Protein AF-A0A8K0KM66-F1 (afdb_monomer_lite)

Organism: Ladona fulva (NCBI:txid123851)

Secondary structure (DSSP, 8-state):
------------------------HHHHHHHHH-TTIIIIITTTTT-HHHHHHHHSS-HHHHHHHHHHHHHHH----BTTBSSPPPHHHHHHHHHHHH-S---HHHHTTSPPPHHHHHHHHHHHHTT--HHHHHHHHS-S--SSPPPPGGGG--HHHHHHHHHHHHHHH-S-SSHHHHHHHHHHHHHHHT--EEEEE-TTS--SBS-GGGGGSTTGGG--EEEE--HHHHHHHHHH-SS-----------SS---------

Radius of gyration: 36.63 Å; chains: 1; bounding box: 65×78×90 Å

Foldseek 3Di:
DDDDDDDDDDDDDDDDDDDDPDDPVVNVCCVVPPPCCCPPVPPQVVDQVNVCVQLVDGPVVLVVVLVVCQVVPDDDADPVRNDDQHSSNVSSVVSNVVPDQDDLVNQVPPDDDPVLLVVLVVCVVVVHQLVVSLVVQAPPDPPPDRDHNSNVDDSVNSVVSSVVVVVVVQPDPPPQVSVVVVLVCCCVPFVFWQWFDGAQGATPHHDRVCVVDVVSNLDTDTDGHGPVNVVCCVPPDPDDDDDDDQDDDDPDPHGDDDDDD

Structure (mmCIF, N/CA/C/O backbone):
data_AF-A0A8K0KM66-F1
#
_entry.id   AF-A0A8K0KM66-F1
#
loop_
_atom_site.group_PDB
_atom_site.id
_atom_site.type_symbol
_atom_site.label_atom_id
_atom_site.label_alt_id
_atom_site.label_comp_id
_atom_site.label_asym_id
_atom_site.label_entity_id
_atom_site.label_seq_id
_atom_site.pdbx_PDB_ins_code
_atom_site.Cartn_x
_atom_site.Cartn_y
_atom_site.Cartn_z
_atom_site.occupancy
_atom_site.B_iso_or_equiv
_atom_site.auth_seq_id
_atom_site.auth_comp_id
_atom_site.auth_asym_id
_atom_site.auth_atom_id
_atom_site.pdbx_PDB_model_num
ATOM 1 N N . MET A 1 1 ? 19.589 -59.244 -4.873 1.00 25.92 1 MET A N 1
ATOM 2 C CA . MET A 1 1 ? 20.871 -58.596 -4.537 1.00 25.92 1 MET A CA 1
ATOM 3 C C . MET A 1 1 ? 21.255 -57.799 -5.776 1.00 25.92 1 MET A C 1
ATOM 5 O O . MET A 1 1 ? 21.412 -58.421 -6.814 1.00 25.92 1 MET A O 1
ATOM 9 N N . GLU A 1 2 ? 20.807 -56.541 -5.804 1.00 22.84 2 GLU A N 1
ATOM 10 C CA . GLU A 1 2 ? 21.648 -55.316 -5.864 1.00 22.84 2 GLU A CA 1
ATOM 11 C C . GLU A 1 2 ? 21.988 -54.932 -7.326 1.00 22.84 2 GLU A C 1
ATOM 13 O O . GLU A 1 2 ? 22.501 -55.764 -8.058 1.00 22.84 2 GLU A O 1
ATOM 18 N N . VAL A 1 3 ? 21.453 -53.831 -7.895 1.00 23.03 3 VAL A N 1
ATOM 19 C CA . VAL A 1 3 ? 21.833 -52.393 -7.725 1.00 23.03 3 VAL A CA 1
ATOM 20 C C . VAL A 1 3 ? 23.201 -52.126 -8.396 1.00 23.03 3 VAL A C 1
ATOM 22 O O . VAL A 1 3 ? 24.110 -52.897 -8.148 1.00 23.03 3 VAL A O 1
ATOM 25 N N . VAL A 1 4 ? 23.517 -51.109 -9.218 1.00 26.72 4 VAL A N 1
ATOM 26 C CA . VAL A 1 4 ? 22.895 -49.904 -9.824 1.00 26.72 4 VAL A CA 1
ATOM 27 C C . VAL A 1 4 ? 23.920 -49.330 -10.851 1.00 26.72 4 VAL A C 1
ATOM 29 O O . VAL A 1 4 ? 25.085 -49.712 -10.827 1.00 26.72 4 VAL A O 1
ATOM 32 N N . LEU A 1 5 ? 23.446 -48.431 -11.733 1.00 31.03 5 LEU A N 1
ATOM 33 C CA . LEU A 1 5 ? 24.099 -47.439 -12.631 1.00 31.03 5 LEU A CA 1
ATOM 34 C C . LEU A 1 5 ? 25.597 -47.069 -12.435 1.00 31.03 5 LEU A C 1
ATOM 36 O O . LEU A 1 5 ? 26.047 -46.940 -11.305 1.00 31.03 5 LEU A O 1
ATOM 40 N N . TYR A 1 6 ? 26.290 -46.653 -13.517 1.00 27.28 6 TYR A N 1
ATOM 41 C CA . TYR A 1 6 ? 26.472 -45.226 -13.903 1.00 27.28 6 TYR A CA 1
ATOM 42 C C . TYR A 1 6 ? 27.260 -45.019 -15.223 1.00 27.28 6 TYR A C 1
ATOM 44 O O . TYR A 1 6 ? 28.147 -45.790 -15.559 1.00 27.28 6 TYR A O 1
ATOM 52 N N . ASN A 1 7 ? 26.854 -43.951 -15.931 1.00 33.91 7 ASN A N 1
ATOM 53 C CA . ASN A 1 7 ? 27.461 -43.154 -17.018 1.00 33.91 7 ASN A CA 1
ATOM 54 C C . ASN A 1 7 ? 28.945 -43.378 -17.382 1.00 33.91 7 ASN A C 1
ATOM 56 O O . ASN A 1 7 ? 29.764 -43.568 -16.497 1.00 33.91 7 ASN A O 1
ATOM 60 N N . TYR A 1 8 ? 29.313 -43.158 -18.654 1.00 26.75 8 TYR A N 1
ATOM 61 C CA . TYR A 1 8 ? 30.031 -41.953 -19.125 1.00 26.75 8 TYR A CA 1
ATOM 62 C C . TYR A 1 8 ? 30.286 -42.017 -20.650 1.00 26.75 8 TYR A C 1
ATOM 64 O O . TYR A 1 8 ? 30.669 -43.055 -21.171 1.00 26.75 8 TYR A O 1
ATOM 72 N N . LEU A 1 9 ? 29.970 -40.893 -21.307 1.00 31.16 9 LEU A N 1
ATOM 73 C CA . LEU A 1 9 ? 30.546 -40.260 -22.509 1.00 31.16 9 LEU A CA 1
ATOM 74 C C . LEU A 1 9 ? 31.394 -41.103 -23.483 1.00 31.16 9 LEU A C 1
ATOM 76 O O . LEU A 1 9 ? 32.382 -41.699 -23.084 1.00 31.16 9 LEU A O 1
ATOM 80 N N . GLU A 1 10 ? 31.068 -41.032 -24.777 1.00 30.27 10 GLU A N 1
ATOM 81 C CA . GLU A 1 10 ? 31.770 -40.228 -25.804 1.00 30.27 10 GLU A CA 1
ATOM 82 C C . GLU A 1 10 ? 31.687 -40.868 -27.200 1.00 30.27 10 GLU A C 1
ATOM 84 O O . GLU A 1 10 ? 31.645 -42.082 -27.372 1.00 30.27 10 GLU A O 1
ATOM 89 N N . ASP A 1 11 ? 31.689 -39.962 -28.170 1.00 28.23 11 ASP A N 1
ATOM 90 C CA . ASP A 1 11 ? 32.204 -40.111 -29.521 1.00 28.23 11 ASP A CA 1
ATOM 91 C C . ASP A 1 11 ? 31.370 -40.670 -30.682 1.00 28.23 11 ASP A C 1
ATOM 93 O O . ASP A 1 11 ? 30.919 -41.809 -30.754 1.00 28.23 11 ASP A O 1
ATOM 97 N N . GLU A 1 12 ? 31.308 -39.755 -31.653 1.00 37.09 12 GLU A N 1
ATOM 98 C CA . GLU A 1 12 ? 31.450 -39.958 -33.082 1.00 37.09 12 GLU A CA 1
ATOM 99 C C . GLU A 1 12 ? 30.401 -40.799 -33.790 1.00 37.09 12 GLU A C 1
ATOM 101 O O . GLU A 1 12 ? 30.350 -42.023 -33.751 1.00 37.09 12 GLU A O 1
ATOM 106 N N . THR A 1 13 ? 29.627 -40.106 -34.613 1.00 41.34 13 THR A N 1
ATOM 107 C CA . THR A 1 13 ? 29.604 -40.290 -36.074 1.00 41.34 13 THR A CA 1
ATOM 108 C C . THR A 1 13 ? 28.500 -39.397 -36.630 1.00 41.34 13 THR A C 1
ATOM 110 O O . THR A 1 13 ? 27.646 -38.968 -35.861 1.00 41.34 13 THR A O 1
ATOM 113 N N . LEU A 1 14 ? 28.497 -39.172 -37.956 1.00 32.75 14 LEU A N 1
ATOM 114 C CA . LEU A 1 14 ? 27.430 -38.572 -38.791 1.00 32.75 14 LEU A CA 1
ATOM 115 C C . LEU A 1 14 ? 27.756 -37.129 -39.252 1.00 32.75 14 LEU A C 1
ATOM 117 O O . LEU A 1 14 ? 27.989 -36.247 -38.444 1.00 32.75 14 LEU A O 1
ATOM 121 N N . LEU A 1 15 ? 27.775 -36.757 -40.537 1.00 29.17 15 LEU A N 1
ATOM 122 C CA . LEU A 1 15 ? 27.178 -37.342 -41.736 1.00 29.17 15 LEU A CA 1
ATOM 123 C C . LEU A 1 15 ? 27.837 -36.779 -43.003 1.00 29.17 15 LEU A C 1
ATOM 125 O O . LEU A 1 15 ? 28.099 -35.586 -43.131 1.00 29.17 15 LEU A O 1
ATOM 129 N N . THR A 1 16 ? 27.980 -37.684 -43.964 1.00 32.31 16 THR A N 1
ATOM 130 C CA . THR A 1 16 ? 28.006 -37.507 -45.420 1.00 32.31 16 THR A CA 1
ATOM 131 C C . THR A 1 16 ? 27.587 -36.138 -45.977 1.00 32.31 16 THR A C 1
ATOM 133 O O . THR A 1 16 ? 26.460 -35.669 -45.807 1.00 32.31 16 THR A O 1
ATOM 136 N N . THR A 1 17 ? 28.500 -35.600 -46.781 1.00 36.59 17 THR A N 1
ATOM 137 C CA . THR A 1 17 ? 28.339 -34.662 -47.897 1.00 36.59 17 THR A CA 1
ATOM 138 C C . THR A 1 17 ? 26.946 -34.622 -48.548 1.00 36.59 17 THR A C 1
ATOM 140 O O . THR A 1 17 ? 26.571 -35.478 -49.346 1.00 36.59 17 THR A O 1
ATOM 143 N N . LYS A 1 18 ? 26.214 -33.523 -48.326 1.00 33.06 18 LYS A N 1
ATOM 144 C CA . LYS A 1 18 ? 25.203 -33.010 -49.266 1.00 33.06 18 LYS A CA 1
ATOM 145 C C . LYS A 1 18 ? 25.427 -31.518 -49.483 1.00 33.06 18 LYS A C 1
ATOM 147 O O . LYS A 1 18 ? 24.987 -30.683 -48.699 1.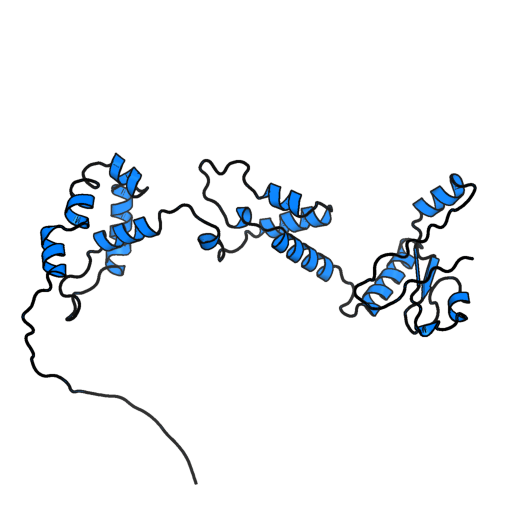00 33.06 18 LYS A O 1
ATOM 152 N N . ILE A 1 19 ? 26.112 -31.190 -50.577 1.00 41.91 19 ILE A N 1
ATOM 153 C CA . ILE A 1 19 ? 26.200 -29.825 -51.101 1.00 41.91 19 ILE A CA 1
ATOM 154 C C . ILE A 1 19 ? 24.785 -29.409 -51.516 1.00 41.91 19 ILE A C 1
ATOM 156 O O . ILE A 1 19 ? 24.221 -29.946 -52.469 1.00 41.91 19 ILE A O 1
ATOM 160 N N . ARG A 1 20 ? 24.185 -28.472 -50.778 1.00 33.91 20 ARG A N 1
ATOM 161 C CA . ARG A 1 20 ? 22.851 -27.940 -51.070 1.00 33.91 20 ARG A CA 1
ATOM 162 C C . ARG A 1 20 ? 22.992 -26.621 -51.831 1.00 33.91 20 ARG A C 1
ATOM 164 O O . ARG A 1 20 ? 23.121 -25.555 -51.237 1.00 33.91 20 ARG A O 1
ATOM 171 N N . ASN A 1 21 ? 22.958 -26.701 -53.159 1.00 46.25 21 ASN A N 1
ATOM 172 C CA . ASN A 1 21 ? 22.787 -25.534 -54.022 1.00 46.25 21 ASN A CA 1
ATOM 173 C C . ASN A 1 21 ? 21.339 -25.043 -53.942 1.00 46.25 21 ASN A C 1
ATOM 175 O O . ASN A 1 21 ? 20.442 -25.686 -54.475 1.00 46.25 21 ASN A O 1
ATOM 179 N N . SER A 1 22 ? 21.122 -23.908 -53.277 1.00 38.09 22 SER A N 1
ATOM 180 C CA . SER A 1 22 ? 20.030 -22.963 -53.552 1.00 38.09 22 SER A CA 1
ATOM 181 C C . SER A 1 22 ? 20.128 -21.819 -52.546 1.00 38.09 22 SER A C 1
ATOM 183 O O . SER A 1 22 ? 19.627 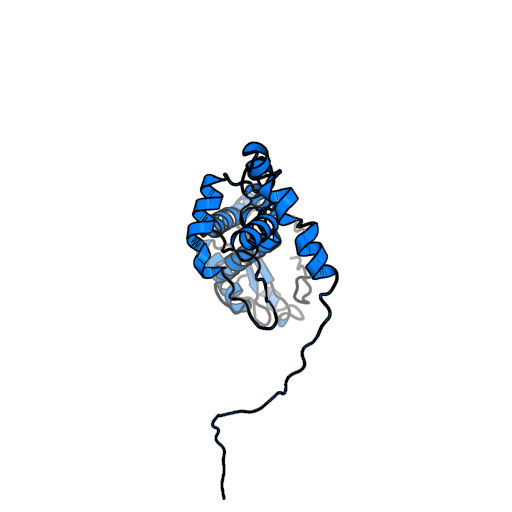-21.902 -51.424 1.00 38.09 22 SER A O 1
ATOM 185 N N . SER A 1 23 ? 20.808 -20.741 -52.927 1.00 48.59 23 SER A N 1
ATOM 186 C CA . SER A 1 23 ? 20.788 -19.483 -52.184 1.00 48.59 23 SER A CA 1
ATOM 187 C C . SER A 1 23 ? 19.342 -18.974 -52.153 1.00 48.59 23 SER A C 1
ATOM 189 O O . SER A 1 23 ? 18.864 -18.452 -53.160 1.00 48.59 23 SER A O 1
ATOM 191 N N . ASN A 1 24 ? 18.636 -19.147 -51.027 1.00 41.31 24 ASN A N 1
ATOM 192 C CA . ASN A 1 24 ? 17.291 -18.593 -50.836 1.00 41.31 24 ASN A CA 1
ATOM 193 C C . ASN A 1 24 ? 17.283 -17.105 -51.226 1.00 41.31 24 ASN A C 1
ATOM 195 O O . ASN A 1 24 ? 18.189 -16.360 -50.837 1.00 41.31 24 ASN A O 1
ATOM 199 N N . GLU A 1 25 ? 16.250 -16.657 -51.948 1.00 42.94 25 GLU A N 1
ATOM 200 C CA . GLU A 1 25 ? 16.077 -15.249 -52.342 1.00 42.94 25 GLU A CA 1
ATOM 201 C C . GLU A 1 25 ? 16.210 -14.281 -51.159 1.00 42.94 25 GLU A C 1
ATOM 203 O O . GLU A 1 25 ? 16.712 -13.175 -51.328 1.00 42.94 25 GLU A O 1
ATOM 208 N N . ILE A 1 26 ? 15.840 -14.714 -49.951 1.00 37.41 26 ILE A N 1
ATOM 209 C CA . ILE A 1 26 ? 16.016 -13.969 -48.697 1.00 37.41 26 ILE A CA 1
ATOM 210 C C . ILE A 1 26 ? 17.481 -13.552 -48.460 1.00 37.41 26 ILE A C 1
ATOM 212 O O . ILE A 1 26 ? 17.738 -12.416 -48.060 1.00 37.41 26 ILE A O 1
ATOM 216 N N . TYR A 1 27 ? 18.461 -14.410 -48.766 1.00 45.94 27 TYR A N 1
ATOM 217 C CA . TYR A 1 27 ? 19.886 -14.079 -48.614 1.00 45.94 27 TYR A CA 1
ATOM 218 C C . TYR A 1 27 ? 20.412 -13.207 -49.760 1.00 45.94 27 TYR A C 1
ATOM 220 O O . TYR A 1 27 ? 21.307 -12.389 -49.547 1.00 45.94 27 TYR A O 1
ATOM 228 N N . ARG A 1 28 ? 19.830 -13.324 -50.963 1.00 47.84 28 ARG A N 1
ATOM 229 C CA . ARG A 1 28 ? 20.127 -12.412 -52.082 1.00 47.84 28 ARG A CA 1
ATOM 230 C C . ARG A 1 28 ? 19.570 -11.009 -51.817 1.00 47.84 28 ARG A C 1
ATOM 232 O O . ARG A 1 28 ? 20.295 -10.041 -52.024 1.00 47.84 28 ARG A O 1
ATOM 239 N N . ARG A 1 29 ? 18.359 -10.897 -51.251 1.00 45.94 29 ARG A N 1
ATOM 240 C CA . ARG A 1 29 ? 17.736 -9.623 -50.840 1.00 45.94 29 ARG A CA 1
ATOM 241 C C . ARG A 1 29 ? 18.491 -8.933 -49.702 1.00 45.94 29 ARG A C 1
ATOM 243 O O . ARG A 1 29 ? 18.614 -7.712 -49.710 1.00 45.94 29 ARG A O 1
ATOM 250 N N . ARG A 1 30 ? 19.085 -9.694 -48.774 1.00 47.00 30 ARG A N 1
ATOM 251 C CA . ARG A 1 30 ? 19.978 -9.144 -47.735 1.00 47.00 30 ARG A CA 1
ATOM 252 C C . ARG A 1 30 ? 21.208 -8.445 -48.330 1.00 47.00 30 ARG A C 1
ATOM 254 O O . ARG A 1 30 ? 21.599 -7.393 -47.840 1.00 47.00 30 ARG A O 1
ATOM 261 N N . ASN A 1 31 ? 21.770 -8.999 -49.405 1.00 49.47 31 ASN A N 1
ATOM 262 C CA . ASN A 1 31 ? 22.883 -8.396 -50.143 1.00 49.47 31 ASN A CA 1
ATOM 263 C C . ASN A 1 31 ? 22.444 -7.233 -51.060 1.00 49.47 31 ASN A C 1
ATOM 265 O O . ASN A 1 31 ? 23.235 -6.315 -51.257 1.00 49.47 31 ASN A O 1
ATOM 269 N N . SER A 1 32 ? 21.233 -7.267 -51.636 1.00 49.12 32 SER A N 1
ATOM 270 C CA . SER A 1 32 ? 20.792 -6.291 -52.649 1.00 49.12 32 SER A CA 1
ATOM 271 C C . SER A 1 32 ? 20.017 -5.087 -52.103 1.00 49.12 32 SER A C 1
ATOM 273 O O . SER A 1 32 ? 20.021 -4.046 -52.748 1.00 49.12 32 SER A O 1
ATOM 275 N N . GLN A 1 33 ? 19.345 -5.204 -50.951 1.00 50.03 33 GLN A N 1
ATOM 276 C CA . GLN A 1 33 ? 18.504 -4.130 -50.394 1.00 50.03 33 GLN A CA 1
ATOM 277 C C . GLN A 1 33 ? 18.904 -3.659 -48.997 1.00 50.03 33 GLN A C 1
ATOM 279 O O . GLN A 1 33 ? 18.430 -2.603 -48.601 1.00 50.03 33 GLN A O 1
ATOM 284 N N . GLY A 1 34 ? 19.728 -4.425 -48.267 1.00 53.44 34 GLY A N 1
ATOM 285 C CA . GLY A 1 34 ? 20.169 -4.176 -46.890 1.00 53.44 34 GLY A CA 1
ATOM 286 C C . GLY A 1 34 ? 19.433 -3.044 -46.168 1.00 53.44 34 GLY A C 1
ATOM 287 O O . GLY A 1 34 ? 19.883 -1.901 -46.221 1.00 53.44 34 GLY A O 1
ATOM 288 N N . THR A 1 35 ? 18.353 -3.358 -45.444 1.00 46.78 35 THR A N 1
ATOM 289 C CA . THR A 1 35 ? 17.641 -2.398 -44.573 1.00 46.78 35 THR A CA 1
ATOM 290 C C . THR A 1 35 ? 18.602 -1.678 -43.621 1.00 46.78 35 THR A C 1
ATOM 292 O O . THR A 1 35 ? 18.334 -0.577 -43.166 1.00 46.78 35 THR A O 1
ATOM 295 N N . PHE A 1 36 ? 19.751 -2.297 -43.349 1.00 55.97 36 PHE A N 1
ATOM 296 C CA . PHE A 1 36 ? 20.877 -1.705 -42.652 1.00 55.97 36 PHE A CA 1
ATOM 297 C C . PHE A 1 36 ? 21.726 -0.773 -43.541 1.00 55.97 36 PHE A C 1
ATOM 299 O O . PHE A 1 36 ? 21.919 0.385 -43.203 1.00 55.97 36 PHE A O 1
ATOM 306 N N . LYS A 1 37 ? 22.199 -1.215 -44.711 1.00 57.53 37 LYS A N 1
ATOM 307 C CA . LYS A 1 37 ? 23.156 -0.451 -45.533 1.00 57.53 37 LYS A CA 1
ATOM 308 C C . LYS A 1 37 ? 22.599 0.884 -46.047 1.00 57.53 37 LYS A C 1
ATOM 310 O O . LYS A 1 37 ? 23.290 1.892 -45.988 1.00 57.53 37 LYS A O 1
ATOM 315 N N . ILE A 1 38 ? 21.354 0.905 -46.525 1.00 54.78 38 ILE A N 1
ATOM 316 C CA . ILE A 1 38 ? 20.749 2.126 -47.091 1.00 54.78 38 ILE A CA 1
ATOM 317 C C . ILE A 1 38 ? 20.287 3.071 -45.972 1.00 54.78 38 ILE A C 1
ATOM 319 O O . ILE A 1 38 ? 20.537 4.269 -46.017 1.00 54.78 38 ILE A O 1
ATOM 323 N N . LEU A 1 39 ? 19.640 2.526 -44.942 1.00 52.41 39 LEU A N 1
ATOM 324 C CA . LEU A 1 39 ? 18.949 3.306 -43.912 1.00 52.41 39 LEU A CA 1
ATOM 325 C C . LEU A 1 39 ? 19.897 3.773 -42.798 1.00 52.41 39 LEU A C 1
ATOM 327 O O . LEU A 1 39 ? 19.779 4.896 -42.325 1.00 52.41 39 LEU A O 1
ATOM 331 N N . ILE A 1 40 ? 20.858 2.935 -42.402 1.00 59.59 40 ILE A N 1
ATOM 332 C CA . ILE A 1 40 ? 21.799 3.224 -41.314 1.00 59.59 40 ILE A CA 1
ATOM 333 C C . ILE A 1 40 ? 23.038 3.929 -41.870 1.00 59.59 40 ILE A C 1
ATOM 335 O O . ILE A 1 40 ? 23.406 4.991 -41.380 1.00 59.59 40 ILE A O 1
ATOM 339 N N . GLN A 1 41 ? 23.654 3.373 -42.918 1.00 59.56 41 GLN A N 1
ATOM 340 C CA . GLN A 1 41 ? 24.935 3.865 -43.435 1.00 59.56 41 GLN A CA 1
ATOM 341 C C . GLN A 1 41 ? 24.808 5.145 -44.278 1.00 59.56 41 GLN A C 1
ATOM 343 O O . GLN A 1 41 ? 25.676 5.989 -44.151 1.00 59.56 41 GLN A O 1
ATOM 348 N N . GLY A 1 42 ? 23.747 5.304 -45.085 1.00 55.88 42 GLY A N 1
ATOM 349 C CA . GLY A 1 42 ? 23.590 6.456 -45.997 1.00 55.88 42 GLY A CA 1
ATOM 350 C C . GLY A 1 42 ? 22.585 7.538 -45.572 1.00 55.88 42 GLY A C 1
ATOM 351 O O . GLY A 1 42 ? 22.487 8.574 -46.222 1.00 55.88 42 GLY A O 1
ATOM 352 N N . HIS A 1 43 ? 21.788 7.308 -44.523 1.00 55.00 43 HIS A N 1
ATOM 353 C CA . HIS A 1 43 ? 20.761 8.267 -44.077 1.00 55.00 43 HIS A CA 1
ATOM 354 C C . HIS A 1 43 ? 20.850 8.652 -42.599 1.00 55.00 43 HIS A C 1
ATOM 356 O O . HIS A 1 43 ? 20.292 9.680 -42.217 1.00 55.00 43 HIS A O 1
ATOM 362 N N . LEU A 1 44 ? 21.514 7.836 -41.774 1.00 62.72 44 LEU A N 1
ATOM 363 C CA . LEU A 1 44 ? 21.623 8.054 -40.332 1.00 62.72 44 LEU A CA 1
ATOM 364 C C . LEU A 1 44 ? 23.057 8.389 -39.916 1.00 62.72 44 LEU A C 1
ATOM 366 O O . LEU A 1 44 ? 23.240 9.374 -39.225 1.00 62.72 44 LEU A O 1
ATOM 370 N N . PHE A 1 45 ? 24.080 7.631 -40.325 1.00 67.19 45 PHE A N 1
ATOM 371 C CA . PHE A 1 45 ? 25.467 7.933 -39.927 1.00 67.19 45 PHE A CA 1
ATOM 372 C C . PHE A 1 45 ? 26.038 9.214 -40.559 1.00 67.19 45 PHE A C 1
ATOM 374 O O . PHE A 1 45 ? 26.898 9.841 -39.946 1.00 67.19 45 PHE A O 1
ATOM 381 N N . ASP A 1 46 ? 25.536 9.616 -41.729 1.00 70.25 46 ASP A N 1
ATOM 382 C CA . ASP A 1 46 ? 25.964 10.835 -42.433 1.00 70.25 46 ASP A CA 1
ATOM 383 C C . ASP A 1 46 ? 25.316 12.122 -41.876 1.00 70.25 46 ASP A C 1
ATOM 385 O O . ASP A 1 46 ? 25.750 13.226 -42.201 1.00 70.25 46 ASP A O 1
ATOM 389 N N . ASP A 1 47 ? 24.279 11.999 -41.037 1.00 75.50 47 ASP A N 1
ATOM 390 C CA . ASP A 1 47 ? 23.512 13.115 -40.471 1.00 75.50 47 ASP A CA 1
ATOM 391 C C . ASP A 1 47 ? 23.362 12.930 -38.953 1.00 75.50 47 ASP A C 1
ATOM 393 O O . ASP A 1 47 ? 22.512 12.177 -38.470 1.00 75.50 47 ASP A O 1
ATOM 397 N N . GLU A 1 48 ? 24.205 13.626 -38.184 1.00 75.75 48 GLU A N 1
ATOM 398 C CA . GLU A 1 48 ? 24.253 13.500 -36.723 1.00 75.75 48 GLU A CA 1
ATOM 399 C C . GLU A 1 48 ? 22.924 13.876 -36.049 1.00 75.75 48 GLU A C 1
ATOM 401 O O . GLU A 1 48 ? 22.556 13.288 -35.027 1.00 75.75 48 GLU A O 1
ATOM 406 N N . GLU A 1 49 ? 22.169 14.819 -36.615 1.00 70.44 49 GLU A N 1
ATOM 407 C CA . GLU A 1 49 ? 20.889 15.234 -36.050 1.00 70.44 49 GLU A CA 1
ATOM 408 C C . GLU A 1 49 ? 19.855 14.115 -36.196 1.00 70.44 49 GLU A C 1
ATOM 410 O O . GLU A 1 49 ? 19.219 13.718 -35.212 1.00 70.44 49 GLU A O 1
ATOM 415 N N . LYS A 1 50 ? 19.751 13.519 -37.389 1.00 68.94 50 LYS A N 1
ATOM 416 C CA . LYS A 1 50 ? 18.880 12.357 -37.620 1.00 68.94 50 LYS A CA 1
ATOM 417 C C . LYS A 1 50 ? 19.329 11.141 -36.822 1.00 68.94 50 LYS A C 1
ATOM 419 O O . LYS A 1 50 ? 18.481 10.437 -36.270 1.00 68.94 50 LYS A O 1
ATOM 424 N N . PHE A 1 51 ? 20.637 10.914 -36.698 1.00 72.19 51 PHE A N 1
ATOM 425 C CA . PHE A 1 51 ? 21.185 9.840 -35.871 1.00 72.19 51 PHE A CA 1
ATOM 426 C C . PHE A 1 51 ? 20.735 9.974 -34.415 1.00 72.19 51 PHE A C 1
ATOM 428 O O . PHE A 1 51 ? 20.208 9.023 -33.833 1.00 72.19 51 PHE A O 1
ATOM 435 N N . ARG A 1 52 ? 20.877 11.175 -33.835 1.00 71.69 52 ARG A N 1
ATOM 436 C CA . ARG A 1 52 ? 20.458 11.465 -32.456 1.00 71.69 52 ARG A CA 1
ATOM 437 C C . ARG A 1 52 ? 18.948 11.388 -32.288 1.00 71.69 52 ARG A C 1
ATOM 439 O O . ARG A 1 52 ? 18.484 10.897 -31.264 1.00 71.69 52 ARG A O 1
ATOM 446 N N . GLN A 1 53 ? 18.164 11.833 -33.266 1.00 67.31 53 GLN A N 1
ATOM 447 C CA . GLN A 1 53 ? 16.706 11.710 -33.207 1.00 67.31 53 GLN A CA 1
ATOM 448 C C . GLN A 1 53 ? 16.257 10.243 -33.229 1.00 67.31 53 GLN A C 1
ATOM 450 O O . GLN A 1 53 ? 15.354 9.867 -32.481 1.00 67.31 53 GLN A O 1
ATOM 455 N N . TYR A 1 54 ? 16.912 9.415 -34.043 1.00 65.88 54 TYR A N 1
ATOM 456 C CA . TYR A 1 54 ? 16.537 8.021 -34.255 1.00 65.88 54 TYR A CA 1
ATOM 457 C C . TYR A 1 54 ? 17.044 7.079 -33.153 1.00 65.88 54 TYR A C 1
ATOM 459 O O . TYR A 1 54 ? 16.289 6.234 -32.676 1.00 65.88 54 TYR A O 1
ATOM 467 N N . PHE A 1 55 ? 18.300 7.223 -32.719 1.00 69.31 55 PHE A N 1
ATOM 468 C CA . PHE A 1 55 ? 18.915 6.357 -31.704 1.00 69.31 55 PHE A CA 1
ATOM 469 C C . PHE A 1 55 ? 18.947 6.957 -30.297 1.00 69.31 55 PHE A C 1
ATOM 471 O O . PHE A 1 55 ? 19.305 6.254 -29.356 1.00 69.31 55 PHE A O 1
ATOM 478 N N . ARG A 1 56 ? 18.599 8.243 -30.135 1.00 71.00 56 ARG A N 1
ATOM 479 C CA . ARG A 1 56 ? 18.685 8.990 -28.861 1.00 71.00 56 ARG A CA 1
ATOM 480 C C . ARG A 1 56 ? 20.080 8.988 -28.220 1.00 71.00 56 ARG A C 1
ATOM 482 O O . ARG A 1 56 ? 20.224 9.332 -27.053 1.00 71.00 56 ARG A O 1
ATOM 489 N N . VAL A 1 57 ? 21.115 8.670 -28.997 1.00 74.12 57 VAL A N 1
ATOM 490 C CA . VAL A 1 57 ? 22.530 8.705 -28.605 1.00 74.12 57 VAL A CA 1
ATOM 491 C C . VAL A 1 57 ? 23.339 9.430 -29.679 1.00 74.12 57 VAL A C 1
ATOM 493 O O . VAL A 1 57 ? 22.935 9.463 -30.840 1.00 74.12 57 VAL A O 1
ATOM 496 N N . SER A 1 58 ? 24.468 10.039 -29.308 1.00 80.44 58 SER A N 1
ATOM 497 C CA . SER A 1 58 ? 25.396 10.625 -30.286 1.00 80.44 58 SER A CA 1
ATOM 498 C C . SER A 1 58 ? 26.210 9.540 -30.995 1.00 80.44 58 SER A C 1
ATOM 500 O O . SER A 1 58 ? 26.446 8.470 -30.430 1.00 80.44 58 SER A O 1
ATOM 502 N N . CYS A 1 59 ? 26.696 9.825 -32.208 1.00 77.25 59 CYS A N 1
ATOM 503 C CA . CYS A 1 59 ? 27.577 8.915 -32.954 1.00 77.25 59 CYS A CA 1
ATOM 504 C C . CYS A 1 59 ? 28.844 8.551 -32.158 1.00 77.25 59 CYS A C 1
ATOM 506 O O . CYS A 1 59 ? 29.306 7.408 -32.196 1.00 77.25 59 CYS A O 1
ATOM 508 N N . GLY A 1 60 ? 29.380 9.507 -31.389 1.00 77.75 60 GLY A N 1
ATOM 509 C CA . GLY A 1 60 ? 30.528 9.289 -30.506 1.00 77.75 60 GLY A CA 1
ATOM 510 C C . GLY A 1 60 ? 30.226 8.298 -29.380 1.00 77.75 60 GLY A C 1
ATOM 511 O O . GLY A 1 60 ? 30.954 7.321 -29.216 1.00 77.75 60 GLY A O 1
ATOM 512 N N . LEU A 1 61 ? 29.116 8.493 -28.657 1.00 76.81 61 LEU A N 1
ATOM 513 C CA . LEU A 1 61 ? 28.705 7.581 -27.585 1.00 76.81 61 LEU A CA 1
ATOM 514 C C . LEU A 1 61 ? 28.351 6.194 -28.136 1.00 76.81 61 LEU A C 1
ATOM 516 O O . LEU A 1 61 ? 28.726 5.181 -27.555 1.00 76.81 61 LEU A O 1
ATOM 520 N N . PHE A 1 62 ? 27.688 6.138 -29.293 1.00 82.88 62 PHE A N 1
ATOM 521 C CA . PHE A 1 62 ? 27.407 4.885 -29.989 1.00 82.88 62 PHE A CA 1
ATOM 522 C C . PHE A 1 62 ? 28.696 4.113 -30.303 1.00 82.88 62 PHE A C 1
ATOM 524 O O . PHE A 1 62 ? 28.762 2.909 -30.071 1.00 82.88 62 PHE A O 1
ATOM 531 N N . SER A 1 63 ? 29.736 4.802 -30.780 1.00 82.62 63 SER A N 1
ATOM 532 C CA . SER A 1 63 ? 31.032 4.187 -31.091 1.00 82.62 63 SER A CA 1
ATOM 533 C C . SER A 1 63 ? 31.760 3.699 -29.837 1.00 82.62 63 SER A C 1
ATOM 535 O O . SER A 1 63 ? 32.368 2.631 -29.861 1.00 82.62 63 SER A O 1
ATOM 537 N N . GLN A 1 64 ? 31.656 4.437 -28.727 1.00 80.25 64 GLN A N 1
ATOM 538 C CA . GLN A 1 64 ? 32.203 4.022 -27.432 1.00 80.25 64 GLN A CA 1
ATOM 539 C C . GLN A 1 64 ? 31.509 2.766 -26.900 1.00 80.25 64 GLN A C 1
ATOM 541 O O . GLN A 1 64 ? 32.186 1.808 -26.532 1.00 80.25 64 GLN A O 1
ATOM 546 N N . ILE A 1 65 ? 30.171 2.740 -26.918 1.00 81.00 65 ILE A N 1
ATOM 547 C CA . ILE A 1 65 ? 29.383 1.565 -26.523 1.00 81.00 65 ILE A CA 1
ATOM 548 C C . ILE A 1 65 ? 29.756 0.382 -27.409 1.00 81.00 65 ILE A C 1
ATOM 550 O O . ILE A 1 65 ? 30.078 -0.684 -26.893 1.00 81.00 65 ILE A O 1
ATOM 554 N N . LEU A 1 66 ? 29.769 0.584 -28.732 1.00 83.50 66 LEU A N 1
ATOM 555 C CA . LEU A 1 66 ? 30.123 -0.459 -29.685 1.00 83.50 66 LEU A CA 1
ATOM 556 C C . LEU A 1 66 ? 31.513 -1.016 -29.397 1.00 83.50 66 LEU A C 1
ATOM 558 O O . LEU A 1 66 ? 31.657 -2.226 -29.403 1.00 83.50 66 LEU A O 1
ATOM 562 N N . SER A 1 67 ? 32.506 -0.167 -29.121 1.00 85.69 67 SER A N 1
ATOM 563 C CA . SER A 1 67 ? 33.866 -0.607 -28.797 1.00 85.69 67 SER A CA 1
ATOM 564 C C . SER A 1 67 ? 33.945 -1.387 -27.485 1.00 85.69 67 SER A C 1
ATOM 566 O O . SER A 1 67 ? 34.770 -2.289 -27.391 1.00 85.69 67 SER A O 1
ATOM 568 N N . ALA A 1 68 ? 33.124 -1.048 -26.489 1.00 83.75 68 ALA A N 1
ATOM 569 C CA . ALA A 1 68 ? 33.138 -1.699 -25.182 1.00 83.75 68 ALA A CA 1
ATOM 570 C C . ALA A 1 68 ? 32.533 -3.109 -25.220 1.00 83.75 68 ALA A C 1
ATOM 572 O O . ALA A 1 68 ? 33.055 -4.006 -24.573 1.00 83.75 68 ALA A O 1
ATOM 573 N N . ILE A 1 69 ? 31.457 -3.303 -25.989 1.00 82.69 69 ILE A N 1
ATOM 574 C CA . ILE A 1 69 ? 30.726 -4.582 -26.044 1.00 82.69 69 ILE A CA 1
ATOM 575 C C . ILE A 1 69 ? 31.036 -5.403 -27.297 1.00 82.69 69 ILE A C 1
ATOM 577 O O . ILE A 1 69 ? 30.438 -6.458 -27.495 1.00 82.69 69 ILE A O 1
ATOM 581 N N . LYS A 1 70 ? 31.899 -4.897 -28.193 1.00 83.88 70 LYS A N 1
ATOM 582 C CA . LYS A 1 70 ? 32.145 -5.476 -29.522 1.00 83.88 70 LYS A CA 1
ATOM 583 C C . LYS A 1 70 ? 32.443 -6.965 -29.429 1.00 83.88 70 LYS A C 1
ATOM 585 O O . LYS A 1 70 ? 31.813 -7.745 -30.133 1.00 83.88 70 LYS A O 1
ATOM 590 N N . GLU A 1 71 ? 33.376 -7.319 -28.556 1.00 82.56 71 GLU A N 1
ATOM 591 C CA . GLU A 1 71 ? 33.854 -8.688 -28.376 1.00 82.56 71 GLU A CA 1
ATOM 592 C C . GLU A 1 71 ? 32.756 -9.611 -27.823 1.00 82.56 71 GLU A C 1
ATOM 594 O O . GLU A 1 71 ? 32.669 -10.763 -28.231 1.00 82.56 71 GLU A O 1
ATOM 599 N N . ASP A 1 72 ? 31.838 -9.087 -27.004 1.00 79.69 72 ASP A N 1
ATOM 600 C CA . ASP A 1 72 ? 30.742 -9.862 -26.403 1.00 79.69 72 ASP A CA 1
ATOM 601 C C . ASP A 1 72 ? 29.593 -10.153 -27.381 1.00 79.69 72 ASP A C 1
ATOM 603 O O . ASP A 1 72 ? 28.829 -11.105 -27.203 1.00 79.69 72 ASP A O 1
ATOM 607 N N . ILE A 1 73 ? 29.423 -9.308 -28.406 1.00 80.62 73 ILE A N 1
ATOM 608 C CA . ILE A 1 73 ? 28.313 -9.410 -29.368 1.00 80.62 73 ILE A CA 1
ATOM 609 C C . ILE A 1 73 ? 28.739 -9.957 -30.733 1.00 80.62 73 ILE A C 1
ATOM 611 O O . ILE A 1 73 ? 27.875 -10.206 -31.582 1.00 80.62 73 ILE A O 1
ATOM 615 N N . ILE A 1 74 ? 30.042 -10.143 -30.967 1.00 81.94 74 ILE A N 1
ATOM 616 C CA . ILE A 1 74 ? 30.544 -10.839 -32.153 1.00 81.94 74 ILE A CA 1
ATOM 617 C C . ILE A 1 74 ? 30.026 -12.278 -32.131 1.00 81.94 74 ILE A C 1
ATOM 619 O O . ILE A 1 74 ? 30.041 -12.969 -31.117 1.00 81.94 74 ILE A O 1
ATOM 623 N N . LYS A 1 75 ? 29.543 -12.733 -33.286 1.00 76.00 75 LYS A N 1
ATOM 624 C CA . LYS A 1 75 ? 29.205 -14.135 -33.507 1.00 76.00 75 LYS A CA 1
ATOM 625 C C . LYS A 1 75 ? 30.089 -14.670 -34.606 1.00 76.00 75 LYS A C 1
ATOM 627 O O . LYS A 1 75 ? 30.110 -14.095 -35.694 1.00 76.00 75 LYS A O 1
ATOM 632 N N . ASP A 1 76 ? 30.756 -15.780 -34.332 1.00 74.19 76 ASP A N 1
ATOM 633 C CA . ASP A 1 76 ? 31.537 -16.461 -35.346 1.00 74.19 76 ASP A CA 1
ATOM 634 C C . ASP A 1 76 ? 30.627 -17.080 -36.412 1.00 74.19 76 ASP A C 1
ATOM 636 O O . ASP A 1 76 ? 29.511 -17.535 -36.116 1.00 74.19 76 ASP A O 1
ATOM 640 N N . PRO A 1 77 ? 31.072 -17.086 -37.677 1.00 74.94 77 PRO A N 1
ATOM 641 C CA . PRO A 1 77 ? 30.363 -17.787 -38.726 1.00 74.94 77 PRO A CA 1
ATOM 642 C C . PRO A 1 77 ? 30.306 -19.280 -38.397 1.00 74.94 77 PRO A C 1
ATOM 644 O O . PRO A 1 77 ? 31.301 -19.901 -38.033 1.00 74.94 77 PRO A O 1
ATOM 647 N N . CYS A 1 78 ? 29.133 -19.874 -38.570 1.00 72.81 78 CYS A N 1
ATOM 648 C CA . CYS A 1 78 ? 28.936 -21.307 -38.398 1.00 72.81 78 CYS A CA 1
ATOM 649 C C . CYS A 1 78 ? 28.268 -21.902 -39.638 1.00 72.81 78 CYS A C 1
ATOM 651 O O . CYS A 1 78 ? 27.746 -21.179 -40.490 1.00 72.81 78 CYS A O 1
ATOM 653 N N . ASN A 1 79 ? 28.214 -23.232 -39.723 1.00 67.12 79 ASN A N 1
ATOM 654 C CA . ASN A 1 79 ? 27.608 -23.936 -40.861 1.00 67.12 79 ASN A CA 1
ATOM 655 C C . ASN A 1 79 ? 26.151 -23.509 -41.141 1.00 67.12 79 ASN A C 1
ATOM 657 O O . ASN A 1 79 ? 25.691 -23.588 -42.277 1.00 67.12 79 ASN A O 1
ATOM 661 N N . HIS A 1 80 ? 25.437 -23.017 -40.122 1.00 61.34 80 HIS A N 1
ATOM 662 C CA . HIS A 1 80 ? 24.070 -22.499 -40.242 1.00 61.34 80 HIS A CA 1
ATOM 663 C C . HIS A 1 80 ? 24.003 -20.985 -40.512 1.00 61.34 80 HIS A C 1
ATOM 665 O O . HIS A 1 80 ? 23.010 -20.497 -41.051 1.00 61.34 80 HIS A O 1
ATOM 671 N N . VAL A 1 81 ? 25.047 -20.229 -40.162 1.00 63.94 81 VAL A N 1
ATOM 672 C CA . VAL A 1 81 ? 25.120 -18.769 -40.299 1.00 63.94 81 VAL A CA 1
ATOM 673 C C . VAL A 1 81 ? 26.468 -18.400 -40.915 1.00 63.94 81 VAL A C 1
ATOM 675 O O . VAL A 1 81 ? 27.421 -18.058 -40.226 1.00 63.94 81 VAL A O 1
ATOM 678 N N . ILE A 1 82 ? 26.528 -18.450 -42.246 1.00 67.62 82 ILE A N 1
ATOM 679 C CA . ILE A 1 82 ? 27.747 -18.172 -43.029 1.00 67.62 82 ILE A CA 1
ATOM 680 C C . ILE A 1 82 ? 28.158 -16.690 -42.935 1.00 67.62 82 ILE A C 1
ATOM 682 O O . ILE A 1 82 ? 29.334 -16.354 -43.023 1.00 67.62 82 ILE A O 1
ATOM 686 N N . LYS A 1 83 ? 27.181 -15.789 -42.766 1.00 68.44 83 LYS A N 1
ATOM 687 C CA . LYS A 1 83 ? 27.392 -14.345 -42.590 1.00 68.44 83 LYS A CA 1
ATOM 688 C C . LYS A 1 83 ? 26.705 -13.881 -41.304 1.00 68.44 83 LYS A C 1
ATOM 690 O O . LYS A 1 83 ? 25.495 -13.625 -41.343 1.00 68.44 83 LYS A O 1
ATOM 695 N N . PRO A 1 84 ? 27.427 -13.827 -40.175 1.00 72.31 84 PRO A N 1
ATOM 696 C CA . PRO A 1 84 ? 26.868 -13.362 -38.915 1.00 72.31 84 PRO A CA 1
ATOM 697 C C . PRO A 1 84 ? 26.456 -11.888 -39.006 1.00 72.31 84 PRO A C 1
ATOM 699 O O . PRO A 1 84 ? 26.986 -11.117 -39.807 1.00 72.31 84 PRO A O 1
ATOM 702 N N . ILE A 1 85 ? 25.456 -11.521 -38.203 1.00 74.44 85 ILE A N 1
ATOM 703 C CA . ILE A 1 85 ? 25.021 -10.130 -38.042 1.00 74.44 85 ILE A CA 1
ATOM 704 C C . ILE A 1 85 ? 26.199 -9.356 -37.448 1.00 74.44 85 ILE A C 1
ATOM 706 O O . ILE A 1 85 ? 26.796 -9.814 -36.474 1.00 74.44 85 ILE A O 1
ATOM 710 N N . THR A 1 86 ? 26.549 -8.214 -38.031 1.00 77.69 86 THR A N 1
ATOM 711 C CA . THR A 1 86 ? 27.692 -7.440 -37.532 1.00 77.69 86 THR A CA 1
ATOM 712 C C . THR A 1 86 ? 27.403 -6.879 -36.132 1.00 77.69 86 THR A C 1
ATOM 714 O O . THR A 1 86 ? 26.247 -6.588 -35.817 1.00 77.69 86 THR A O 1
ATOM 717 N N . PRO A 1 87 ? 28.428 -6.655 -35.292 1.00 78.12 87 PRO A N 1
ATOM 718 C CA . PRO A 1 87 ? 28.264 -5.998 -33.990 1.00 78.12 87 PRO A CA 1
ATOM 719 C C . PRO A 1 87 ? 27.502 -4.669 -34.080 1.00 78.12 87 PRO A C 1
ATOM 721 O O . PRO A 1 87 ? 26.639 -4.376 -33.257 1.00 78.12 87 PRO A O 1
ATOM 724 N N . THR A 1 88 ? 27.752 -3.894 -35.137 1.00 77.00 88 THR A N 1
ATOM 725 C CA . THR A 1 88 ? 27.045 -2.638 -35.413 1.00 77.00 88 THR A CA 1
ATOM 726 C C . THR A 1 88 ? 25.559 -2.868 -35.691 1.00 77.00 88 THR A C 1
ATOM 728 O O . THR A 1 88 ? 24.715 -2.164 -35.144 1.00 77.00 88 THR A O 1
ATOM 731 N N . GLU A 1 89 ? 25.219 -3.871 -36.503 1.00 73.62 89 GLU A N 1
ATOM 732 C CA . GLU A 1 89 ? 23.830 -4.260 -36.787 1.00 73.62 89 GLU A CA 1
ATOM 733 C C . GLU A 1 89 ? 23.094 -4.727 -35.527 1.00 73.62 89 GLU A C 1
ATOM 735 O O . GLU A 1 89 ? 21.941 -4.346 -35.313 1.00 73.62 89 GLU A O 1
ATOM 740 N N . ILE A 1 90 ? 23.764 -5.520 -34.686 1.00 75.12 90 ILE A N 1
ATOM 741 C CA . ILE A 1 90 ? 23.219 -5.983 -33.407 1.00 75.12 90 ILE A CA 1
ATOM 742 C C . ILE A 1 90 ? 22.951 -4.782 -32.504 1.00 75.12 90 ILE A C 1
ATOM 744 O O . ILE A 1 90 ? 21.836 -4.635 -32.015 1.00 75.12 90 ILE A O 1
ATOM 748 N N . LEU A 1 91 ? 23.920 -3.879 -32.340 1.00 77.81 91 LEU A N 1
ATOM 749 C CA . LEU A 1 91 ? 23.755 -2.702 -31.492 1.00 77.81 91 LEU A CA 1
ATOM 750 C C . LEU A 1 91 ? 22.637 -1.775 -31.993 1.00 77.81 91 LEU A C 1
ATOM 752 O O . LEU A 1 91 ? 21.819 -1.326 -31.194 1.00 77.81 91 LEU A O 1
ATOM 756 N N . CYS A 1 92 ? 22.535 -1.531 -33.303 1.00 73.88 92 CYS A N 1
ATOM 757 C CA . CYS A 1 92 ? 21.441 -0.737 -33.871 1.00 73.88 92 CYS A CA 1
ATOM 758 C C . CYS A 1 92 ? 20.063 -1.363 -33.604 1.00 73.88 92 CYS A C 1
ATOM 760 O O . CYS A 1 92 ? 19.113 -0.645 -33.285 1.00 73.88 92 CYS A O 1
ATOM 762 N N . ALA A 1 93 ? 19.942 -2.689 -33.726 1.00 70.19 93 ALA A N 1
ATOM 763 C CA . ALA A 1 93 ? 18.700 -3.399 -33.430 1.00 70.19 93 ALA A CA 1
ATOM 764 C C . ALA A 1 93 ? 18.361 -3.346 -31.930 1.00 70.19 93 ALA A C 1
ATOM 766 O O . ALA A 1 93 ? 17.218 -3.061 -31.574 1.00 70.19 93 ALA A O 1
ATOM 767 N N . THR A 1 94 ? 19.362 -3.547 -31.071 1.00 71.94 94 THR A N 1
ATOM 768 C CA . THR A 1 94 ? 19.234 -3.527 -29.610 1.00 71.94 94 THR A CA 1
ATOM 769 C C . THR A 1 94 ? 18.848 -2.141 -29.098 1.00 71.94 94 THR A C 1
ATOM 771 O O . THR A 1 94 ? 17.868 -2.010 -28.369 1.00 71.94 94 THR A O 1
ATOM 774 N N . ILE A 1 95 ? 19.542 -1.078 -29.519 1.00 71.81 95 ILE A N 1
ATOM 775 C CA . ILE A 1 95 ? 19.193 0.296 -29.128 1.00 71.81 95 ILE A CA 1
ATOM 776 C C . ILE A 1 95 ? 17.760 0.604 -29.562 1.00 71.81 95 ILE A C 1
ATOM 778 O O . ILE A 1 95 ? 16.970 1.074 -28.755 1.00 71.81 95 ILE A O 1
ATOM 782 N N . ARG A 1 96 ? 17.353 0.240 -30.782 1.00 66.62 96 ARG A N 1
ATOM 783 C CA . ARG A 1 96 ? 15.968 0.444 -31.230 1.00 66.62 96 ARG A CA 1
ATOM 784 C C . ARG A 1 96 ? 14.934 -0.279 -30.357 1.00 66.62 96 ARG A C 1
ATOM 786 O O . ARG A 1 96 ? 13.858 0.267 -30.133 1.00 66.62 96 ARG A O 1
ATOM 793 N N . SER A 1 97 ? 15.223 -1.490 -29.882 1.00 61.97 97 SER A N 1
ATOM 794 C CA . SER A 1 97 ? 14.310 -2.235 -29.003 1.00 61.97 97 SER A CA 1
ATOM 795 C C . SER A 1 97 ? 14.322 -1.774 -27.543 1.00 61.97 97 SER A C 1
ATOM 797 O O . SER A 1 97 ? 13.435 -2.167 -26.790 1.00 61.97 97 SER A O 1
ATOM 799 N N . HIS A 1 98 ? 15.316 -0.977 -27.143 1.00 61.25 98 HIS A N 1
ATOM 800 C CA . HIS A 1 98 ? 15.480 -0.473 -25.777 1.00 61.25 98 HIS A CA 1
ATOM 801 C C . HIS A 1 98 ? 15.259 1.045 -25.642 1.00 61.25 98 HIS A C 1
ATOM 803 O O . HIS A 1 98 ? 15.118 1.535 -24.525 1.00 61.25 98 HIS A O 1
ATOM 809 N N . VAL A 1 99 ? 15.177 1.782 -26.755 1.00 62.62 99 VAL A N 1
ATOM 810 C CA . VAL A 1 99 ? 14.810 3.204 -26.821 1.00 62.62 99 VAL A CA 1
ATOM 811 C C . VAL A 1 99 ? 13.296 3.312 -26.993 1.00 62.62 99 VAL A C 1
ATOM 813 O O . VAL A 1 99 ? 12.758 3.614 -28.057 1.00 62.62 99 VAL A O 1
ATOM 816 N N . HIS A 1 100 ? 12.585 3.025 -25.912 1.00 63.12 100 HIS A N 1
ATOM 817 C CA . HIS A 1 100 ? 11.151 3.257 -25.774 1.00 63.12 100 HIS A CA 1
ATOM 818 C C . HIS A 1 100 ? 10.892 3.989 -24.464 1.00 63.12 100 HIS A C 1
ATOM 820 O O . HIS A 1 100 ? 11.667 3.873 -23.517 1.00 63.12 100 HIS A O 1
ATOM 826 N N . GLU A 1 101 ? 9.782 4.725 -24.393 1.00 60.38 101 GLU A N 1
ATOM 827 C CA . GLU A 1 101 ? 9.295 5.252 -23.117 1.00 60.38 101 GLU A CA 1
ATOM 828 C C . GLU A 1 101 ? 9.188 4.106 -22.110 1.00 60.38 101 GLU A C 1
ATOM 830 O O . GLU A 1 101 ? 8.532 3.093 -22.382 1.00 60.38 101 GLU A O 1
ATOM 835 N N . LEU A 1 102 ? 9.847 4.246 -20.958 1.00 65.31 102 LEU A N 1
ATOM 836 C CA . LEU A 1 102 ? 9.762 3.260 -19.892 1.00 65.31 102 LEU A CA 1
ATOM 837 C C . LEU A 1 102 ? 8.307 3.165 -19.428 1.00 65.31 102 LEU A C 1
ATOM 839 O O . LEU A 1 102 ? 7.724 4.114 -18.911 1.00 65.31 102 LEU A O 1
ATOM 843 N N . LYS A 1 103 ? 7.708 1.994 -19.632 1.00 70.44 103 LYS A N 1
ATOM 844 C CA . LYS A 1 103 ? 6.358 1.680 -19.161 1.00 70.44 103 LYS A CA 1
ATOM 845 C C . LYS A 1 103 ? 6.460 0.884 -17.869 1.00 70.44 103 LYS A C 1
ATOM 847 O O . LYS A 1 103 ? 7.489 0.270 -17.595 1.00 70.44 103 LYS A O 1
ATOM 852 N N . PHE A 1 104 ? 5.353 0.773 -17.139 1.00 71.06 104 PHE A N 1
ATOM 853 C CA . PHE A 1 104 ? 5.273 -0.052 -15.930 1.00 71.06 104 PHE A CA 1
ATOM 854 C C . PHE A 1 104 ? 5.896 -1.453 -16.099 1.00 71.06 104 PHE A C 1
ATOM 856 O O . PHE A 1 104 ? 6.664 -1.906 -15.255 1.00 71.06 104 PHE A O 1
ATOM 863 N N . LYS A 1 105 ? 5.650 -2.119 -17.239 1.00 76.31 105 LYS A N 1
ATOM 864 C CA . LYS A 1 105 ? 6.213 -3.448 -17.550 1.00 76.31 105 LYS A CA 1
ATOM 865 C C . LYS A 1 105 ? 7.747 -3.510 -17.498 1.00 76.31 105 LYS A C 1
ATOM 867 O O . LYS A 1 105 ? 8.292 -4.583 -17.270 1.00 76.31 105 LYS A O 1
ATOM 872 N N . ASN A 1 106 ? 8.426 -2.388 -17.731 1.00 73.94 106 ASN A N 1
ATOM 873 C CA . ASN A 1 106 ? 9.882 -2.286 -17.752 1.00 73.94 106 ASN A CA 1
ATOM 874 C C . ASN A 1 106 ? 10.466 -2.079 -16.349 1.00 73.94 106 ASN A C 1
ATOM 876 O O . ASN A 1 106 ? 11.545 -2.585 -16.074 1.00 73.94 106 ASN A O 1
ATOM 880 N N . VAL A 1 107 ? 9.738 -1.391 -15.463 1.00 75.88 107 VAL A N 1
ATOM 881 C CA . VAL A 1 107 ? 10.194 -1.053 -14.101 1.00 75.88 107 VAL A CA 1
ATOM 882 C C . VAL A 1 107 ? 9.589 -1.947 -13.012 1.00 75.88 107 VAL A C 1
ATOM 884 O O . VAL A 1 107 ? 9.996 -1.879 -11.856 1.00 75.88 107 VAL A O 1
ATOM 887 N N . LYS A 1 108 ? 8.644 -2.832 -13.361 1.00 75.38 108 LYS A N 1
ATOM 888 C CA . LYS A 1 108 ? 7.933 -3.725 -12.425 1.00 75.38 108 LYS A CA 1
ATOM 889 C C . LYS A 1 108 ? 8.868 -4.480 -11.471 1.00 75.38 108 LYS A C 1
ATOM 891 O O . LYS A 1 108 ? 8.550 -4.627 -10.292 1.00 75.38 108 LYS A O 1
ATOM 896 N N . PHE A 1 109 ? 9.991 -4.977 -11.989 1.00 76.44 109 PHE A N 1
ATOM 897 C CA . PHE A 1 109 ? 10.938 -5.813 -11.244 1.00 76.44 109 PHE A CA 1
ATOM 898 C C . PHE A 1 109 ? 12.051 -5.026 -10.551 1.00 76.44 109 PHE A C 1
ATOM 900 O O . PHE A 1 109 ? 12.881 -5.628 -9.875 1.00 76.44 109 PHE A O 1
ATOM 907 N N . TYR A 1 110 ? 12.087 -3.701 -10.700 1.00 79.75 110 TYR A N 1
ATOM 908 C CA . TYR A 1 110 ? 13.073 -2.887 -9.995 1.00 79.75 110 TYR A CA 1
ATOM 909 C C . TYR A 1 110 ? 12.779 -2.944 -8.497 1.00 79.75 110 TYR A C 1
ATOM 911 O O . TYR A 1 110 ? 11.653 -3.242 -8.094 1.00 79.75 110 TYR A O 1
ATOM 919 N N . ARG A 1 111 ? 13.772 -2.720 -7.640 1.00 77.62 111 ARG A N 1
ATOM 920 C CA . ARG A 1 111 ? 13.482 -2.551 -6.211 1.00 77.62 111 ARG A CA 1
ATOM 921 C C . ARG A 1 111 ? 12.820 -1.195 -5.995 1.00 77.62 111 ARG A C 1
ATOM 923 O O . ARG A 1 111 ? 13.024 -0.284 -6.788 1.00 77.62 111 ARG A O 1
ATOM 930 N N . TRP A 1 112 ? 11.971 -1.126 -4.977 1.00 77.69 112 TRP A N 1
ATOM 931 C CA . TRP A 1 112 ? 11.524 0.163 -4.462 1.00 77.69 112 TRP A CA 1
ATOM 932 C C . TRP A 1 112 ? 12.702 0.844 -3.788 1.00 77.69 112 TRP A C 1
ATOM 934 O O . TRP A 1 112 ? 13.529 0.157 -3.180 1.00 77.69 112 TRP A O 1
ATOM 944 N N . ASP A 1 113 ? 12.751 2.163 -3.887 1.00 82.44 113 ASP A N 1
ATOM 945 C CA . ASP A 1 113 ? 13.634 2.953 -3.051 1.00 82.44 113 ASP A CA 1
ATOM 946 C C . ASP A 1 113 ? 13.269 2.789 -1.565 1.00 82.44 113 ASP A C 1
ATOM 948 O O . ASP A 1 113 ? 12.091 2.774 -1.193 1.00 82.44 113 ASP A O 1
ATOM 952 N N . GLU A 1 114 ? 14.284 2.669 -0.712 1.00 77.12 114 GLU A N 1
ATOM 953 C CA . GLU A 1 114 ? 14.117 2.422 0.726 1.00 77.12 114 GLU A CA 1
ATOM 954 C C . GLU A 1 114 ? 13.373 3.584 1.399 1.00 77.12 114 GLU A C 1
ATOM 956 O O . GLU A 1 114 ? 12.488 3.375 2.234 1.00 77.12 114 GLU A O 1
ATOM 961 N N . PHE A 1 115 ? 13.627 4.815 0.946 1.00 83.81 115 PHE A N 1
ATOM 962 C CA . PHE A 1 115 ? 12.929 5.997 1.447 1.00 83.81 115 PHE A CA 1
ATOM 963 C C . PHE A 1 115 ? 11.445 6.022 1.069 1.00 83.81 115 PHE A C 1
ATOM 965 O O . PHE A 1 115 ? 10.658 6.688 1.746 1.00 83.81 115 PHE A O 1
ATOM 972 N N . THR A 1 116 ? 11.023 5.283 0.036 1.00 85.75 116 THR A N 1
ATOM 973 C CA . THR A 1 116 ? 9.612 5.232 -0.369 1.00 85.75 116 THR A CA 1
ATOM 974 C C . THR A 1 116 ? 8.759 4.496 0.652 1.00 85.75 116 THR A C 1
ATOM 976 O O . THR A 1 116 ? 7.670 4.967 0.990 1.00 85.75 116 THR A O 1
ATOM 979 N N . GLU A 1 117 ? 9.246 3.371 1.180 1.00 84.56 117 GLU A N 1
ATOM 980 C CA . GLU A 1 117 ? 8.542 2.638 2.235 1.00 84.56 117 GLU A CA 1
ATOM 981 C C . GLU A 1 117 ? 8.474 3.478 3.514 1.00 84.56 117 GLU A C 1
ATOM 983 O O . GLU A 1 117 ? 7.399 3.635 4.090 1.00 84.56 117 GLU A O 1
ATOM 988 N N . VAL A 1 118 ? 9.591 4.099 3.909 1.00 87.19 118 VAL A N 1
ATOM 989 C CA . VAL A 1 118 ? 9.658 4.970 5.094 1.00 87.19 118 VAL A CA 1
ATOM 990 C C . VAL A 1 118 ? 8.676 6.139 4.980 1.00 87.19 118 VAL A C 1
ATOM 992 O O . VAL A 1 118 ? 7.871 6.363 5.884 1.00 87.19 118 VAL A O 1
ATOM 995 N N . ARG A 1 119 ? 8.684 6.854 3.848 1.00 89.25 119 ARG A N 1
ATOM 996 C CA . ARG A 1 119 ? 7.776 7.981 3.592 1.00 89.25 119 ARG A CA 1
ATOM 997 C C . ARG A 1 119 ? 6.314 7.541 3.570 1.00 89.25 119 ARG A C 1
ATOM 999 O O . ARG A 1 119 ? 5.470 8.214 4.154 1.00 89.25 119 ARG A O 1
ATOM 1006 N N . THR A 1 120 ? 6.008 6.428 2.904 1.00 88.50 120 THR A N 1
ATOM 1007 C CA . THR A 1 120 ? 4.636 5.907 2.825 1.00 88.50 120 THR A CA 1
ATOM 1008 C C . THR A 1 120 ? 4.126 5.518 4.206 1.00 88.50 120 THR A C 1
ATOM 1010 O O . THR A 1 120 ? 3.010 5.881 4.567 1.00 88.50 120 THR A O 1
ATOM 1013 N N . ASN A 1 121 ? 4.959 4.852 5.007 1.00 88.62 121 ASN A N 1
ATOM 1014 C CA . ASN A 1 121 ? 4.600 4.454 6.362 1.00 88.62 121 ASN A CA 1
ATOM 1015 C C . ASN A 1 121 ? 4.353 5.665 7.269 1.00 88.62 121 ASN A C 1
ATOM 1017 O O . ASN A 1 121 ? 3.339 5.693 7.959 1.00 88.62 121 ASN A O 1
ATOM 1021 N N . ALA A 1 122 ? 5.204 6.692 7.205 1.00 89.56 122 ALA A N 1
ATOM 1022 C CA . ALA A 1 122 ? 5.015 7.921 7.976 1.00 89.56 122 ALA A CA 1
ATOM 1023 C C . ALA A 1 122 ? 3.690 8.632 7.634 1.00 89.56 122 ALA A C 1
ATOM 1025 O O . ALA A 1 122 ? 2.972 9.077 8.528 1.00 89.56 122 ALA A O 1
ATOM 1026 N N . LEU A 1 123 ? 3.329 8.704 6.347 1.00 89.75 123 LEU A N 1
ATOM 1027 C CA . LEU A 1 123 ? 2.056 9.293 5.907 1.00 89.75 123 LEU A CA 1
ATOM 1028 C C . LEU A 1 123 ? 0.847 8.451 6.342 1.00 89.75 123 LEU A C 1
ATOM 1030 O O . LEU A 1 123 ? -0.176 8.998 6.750 1.00 89.75 123 LEU A O 1
ATOM 1034 N N . LEU A 1 124 ? 0.962 7.122 6.291 1.00 90.62 124 LEU A N 1
ATOM 1035 C CA . LEU A 1 124 ? -0.083 6.213 6.768 1.00 90.62 124 LEU A CA 1
ATOM 1036 C C . LEU A 1 124 ? -0.302 6.331 8.281 1.00 90.62 124 LEU A C 1
ATOM 1038 O O . LEU A 1 124 ? -1.443 6.294 8.735 1.00 90.62 124 LEU A O 1
ATOM 1042 N N . GLU A 1 125 ? 0.765 6.502 9.063 1.00 87.56 125 GLU A N 1
ATOM 1043 C CA . GLU A 1 125 ? 0.678 6.716 10.513 1.00 87.56 125 GLU A CA 1
ATOM 1044 C C . GLU A 1 125 ? 0.014 8.045 10.880 1.00 87.56 125 GLU A C 1
ATOM 1046 O O . GLU A 1 125 ? -0.684 8.115 11.888 1.00 87.56 125 GLU A O 1
ATOM 1051 N N . GLN A 1 126 ? 0.155 9.066 10.033 1.00 89.06 126 GLN A N 1
ATOM 1052 C CA . GLN A 1 126 ? -0.555 10.344 10.154 1.00 89.06 126 GLN A CA 1
ATOM 1053 C C . GLN A 1 126 ? -2.028 10.267 9.709 1.00 89.06 126 GLN A C 1
ATOM 1055 O O . GLN A 1 126 ? -2.730 11.275 9.731 1.00 89.06 126 GLN A O 1
ATOM 1060 N N . GLY A 1 127 ? -2.512 9.094 9.285 1.00 87.06 127 GLY A N 1
ATOM 1061 C CA . GLY A 1 127 ? -3.894 8.899 8.845 1.00 87.06 127 GLY A CA 1
ATOM 1062 C C . GLY A 1 127 ? -4.183 9.403 7.428 1.00 87.06 127 GLY A C 1
ATOM 1063 O O . GLY A 1 127 ? -5.349 9.538 7.056 1.00 87.06 127 GLY A O 1
ATOM 1064 N N . VAL A 1 128 ? -3.154 9.672 6.615 1.00 90.06 128 VAL A N 1
ATOM 1065 C CA . VAL A 1 128 ? -3.343 10.150 5.239 1.00 90.06 128 VAL A CA 1
ATOM 1066 C C . VAL A 1 128 ? -3.942 9.031 4.366 1.00 90.06 128 VAL A C 1
ATOM 1068 O O . VAL A 1 128 ? -3.415 7.913 4.343 1.00 90.06 128 VAL A O 1
ATOM 1071 N N . PRO A 1 129 ? -5.022 9.294 3.605 1.00 89.75 129 PRO A N 1
ATOM 1072 C CA . PRO A 1 129 ? -5.625 8.297 2.726 1.00 89.75 129 PRO A CA 1
ATOM 1073 C C . PRO A 1 129 ? -4.685 7.812 1.612 1.00 89.75 129 PRO A C 1
ATOM 1075 O O . PRO A 1 129 ? -3.945 8.583 1.003 1.00 89.75 129 PRO A O 1
ATOM 1078 N N . ALA A 1 130 ? -4.791 6.527 1.256 1.00 89.00 130 ALA A N 1
ATOM 1079 C CA . ALA A 1 130 ? -3.919 5.895 0.261 1.00 89.00 130 ALA A CA 1
ATOM 1080 C C . ALA A 1 130 ? -3.958 6.550 -1.135 1.00 89.00 130 ALA A C 1
ATOM 1082 O O . ALA A 1 130 ? -2.950 6.531 -1.836 1.00 89.00 130 ALA A O 1
ATOM 1083 N N . HIS A 1 131 ? -5.091 7.127 -1.549 1.00 89.38 131 HIS A N 1
ATOM 1084 C CA . HIS A 1 131 ? -5.196 7.823 -2.839 1.00 89.38 131 HIS A CA 1
ATOM 1085 C C . HIS A 1 131 ? -4.378 9.125 -2.848 1.00 89.38 131 HIS A C 1
ATOM 1087 O O . HIS A 1 131 ? -3.640 9.376 -3.790 1.00 89.38 131 HIS A O 1
ATOM 1093 N N . THR A 1 132 ? -4.413 9.893 -1.757 1.00 87.94 132 THR A N 1
ATOM 1094 C CA . THR A 1 132 ? -3.630 11.125 -1.593 1.00 87.94 132 THR A CA 1
ATOM 1095 C C . THR A 1 132 ? -2.131 10.826 -1.577 1.00 87.94 132 THR A C 1
ATOM 1097 O O . THR A 1 132 ? -1.328 11.527 -2.190 1.00 87.94 132 THR A O 1
ATOM 1100 N N . ILE A 1 133 ? -1.739 9.730 -0.918 1.00 87.88 133 ILE A N 1
ATOM 1101 C CA . ILE A 1 133 ? -0.353 9.253 -0.937 1.00 87.88 133 ILE A CA 1
ATOM 1102 C C . ILE A 1 133 ? 0.048 8.868 -2.363 1.00 87.88 133 ILE A C 1
ATOM 1104 O O . ILE A 1 133 ? 1.116 9.267 -2.818 1.00 87.88 133 ILE A O 1
ATOM 1108 N N . GLN A 1 134 ? -0.803 8.133 -3.083 1.00 89.50 134 GLN A N 1
ATOM 1109 C CA . GLN A 1 134 ? -0.544 7.748 -4.468 1.00 89.50 134 GLN A CA 1
ATOM 1110 C C . GLN A 1 134 ? -0.324 8.971 -5.368 1.00 89.50 134 GLN A C 1
ATOM 1112 O O . GLN A 1 134 ? 0.644 8.996 -6.124 1.00 89.50 134 GLN A O 1
ATOM 1117 N N . GLU A 1 135 ? -1.179 9.988 -5.267 1.00 85.81 135 GLU A N 1
ATOM 1118 C CA . GLU A 1 135 ? -1.049 11.243 -6.016 1.00 85.81 135 GLU A CA 1
ATOM 1119 C C . GLU A 1 135 ? 0.284 11.946 -5.731 1.00 85.81 135 GLU A C 1
ATOM 1121 O O . GLU A 1 135 ? 0.908 12.465 -6.649 1.00 85.81 135 GLU A O 1
ATOM 1126 N N . SER A 1 136 ? 0.797 11.875 -4.495 1.00 83.94 136 SER A N 1
ATOM 1127 C CA . SER A 1 136 ? 2.110 12.443 -4.138 1.00 83.94 136 SER A CA 1
ATOM 1128 C C . SER A 1 136 ? 3.305 11.768 -4.829 1.00 83.94 136 SER A C 1
ATOM 1130 O O . SER A 1 136 ? 4.408 12.321 -4.842 1.00 83.94 136 SER A O 1
ATOM 1132 N N . PHE A 1 137 ? 3.115 10.554 -5.350 1.00 81.38 137 PHE A N 1
ATOM 1133 C CA . PHE A 1 137 ? 4.107 9.830 -6.145 1.00 81.38 137 PHE A CA 1
ATOM 1134 C C . PHE A 1 137 ? 3.844 9.949 -7.646 1.00 81.38 137 PHE A C 1
ATOM 1136 O O . PHE A 1 137 ? 4.732 9.638 -8.438 1.00 81.38 137 PHE A O 1
ATOM 1143 N N . GLN A 1 138 ? 2.652 10.392 -8.053 1.00 75.50 138 GLN A N 1
ATOM 1144 C CA . GLN A 1 138 ? 2.351 10.631 -9.453 1.00 75.50 138 GLN A CA 1
ATOM 1145 C C . GLN A 1 138 ? 2.928 11.990 -9.872 1.00 75.50 138 GLN A C 1
ATOM 1147 O O . GLN A 1 138 ? 2.551 13.028 -9.332 1.00 75.50 138 GLN A O 1
ATOM 1152 N N . PRO A 1 139 ? 3.844 12.030 -10.846 1.00 63.91 139 PRO A N 1
ATOM 1153 C CA . PRO A 1 139 ? 4.328 13.295 -11.375 1.00 63.91 139 PRO A CA 1
ATOM 1154 C C . PRO A 1 139 ? 3.189 14.038 -12.085 1.00 63.91 139 PRO A C 1
ATOM 1156 O O . PRO A 1 139 ? 2.661 13.569 -13.093 1.00 63.91 139 PRO A O 1
ATOM 1159 N N . ASN A 1 140 ? 2.868 15.247 -11.613 1.00 60.25 140 ASN A N 1
ATOM 1160 C CA . ASN A 1 140 ? 1.861 16.136 -12.216 1.00 60.25 140 ASN A CA 1
ATOM 1161 C C . ASN A 1 140 ? 2.184 16.556 -13.672 1.00 60.25 140 ASN A C 1
ATOM 1163 O O . ASN A 1 140 ? 1.355 17.162 -14.350 1.00 60.25 140 ASN A O 1
ATOM 1167 N N . SER A 1 141 ? 3.372 16.230 -14.193 1.00 51.69 141 SER A N 1
ATOM 1168 C CA . SER A 1 141 ? 3.696 16.245 -15.624 1.00 51.69 141 SER A CA 1
ATOM 1169 C C . SER A 1 141 ? 5.028 15.537 -15.880 1.00 51.69 141 SER A C 1
ATOM 1171 O O . SER A 1 141 ? 6.084 16.100 -15.624 1.00 51.69 141 SER A O 1
ATOM 1173 N N . LEU A 1 142 ? 4.999 14.341 -16.476 1.00 55.00 142 LEU A N 1
ATOM 1174 C CA . LEU A 1 142 ? 6.177 13.618 -17.003 1.00 55.00 142 LEU A CA 1
ATOM 1175 C C . LEU A 1 142 ? 6.808 14.294 -18.238 1.00 55.00 142 LEU A C 1
ATOM 1177 O O . LEU A 1 142 ? 7.271 13.622 -19.160 1.00 55.00 142 LEU A O 1
ATOM 1181 N N . LYS A 1 143 ? 6.814 15.626 -18.331 1.00 48.97 143 LYS A N 1
ATOM 1182 C CA . LYS A 1 143 ? 7.473 16.300 -19.455 1.00 48.97 143 LYS A CA 1
ATOM 1183 C C . LYS A 1 143 ? 8.981 16.334 -19.213 1.00 48.97 143 LYS A C 1
ATOM 1185 O O . LYS A 1 143 ? 9.521 17.343 -18.786 1.00 48.97 143 LYS A O 1
ATOM 1190 N N . GLY A 1 144 ? 9.641 15.220 -19.527 1.00 54.09 144 GLY A N 1
ATOM 1191 C CA . GLY A 1 144 ? 11.099 15.128 -19.653 1.00 54.09 144 GLY A CA 1
ATOM 1192 C C . GLY A 1 144 ? 11.809 14.245 -18.627 1.00 54.09 144 GLY A C 1
ATOM 1193 O O . GLY A 1 144 ? 12.987 13.962 -18.824 1.00 54.09 144 GLY A O 1
ATOM 1194 N N . GLU A 1 145 ? 11.126 13.770 -17.584 1.00 61.59 145 GLU A N 1
ATOM 1195 C CA . GLU A 1 145 ? 11.732 12.895 -16.572 1.00 61.59 145 GLU A CA 1
ATOM 1196 C C . GLU A 1 145 ? 11.518 11.406 -16.872 1.00 61.59 145 GLU A C 1
ATOM 1198 O O . GLU A 1 145 ? 10.462 10.976 -17.341 1.00 61.59 145 GLU A O 1
ATOM 1203 N N . ILE A 1 146 ? 12.551 10.609 -16.591 1.00 67.00 146 ILE A N 1
ATOM 1204 C CA . ILE A 1 146 ? 12.536 9.155 -16.755 1.00 67.00 146 ILE A CA 1
ATOM 1205 C C . ILE A 1 146 ? 11.627 8.572 -15.663 1.00 67.00 146 ILE A C 1
ATOM 1207 O O . ILE A 1 146 ? 11.911 8.772 -14.481 1.00 67.00 146 ILE A O 1
ATOM 1211 N N . PRO A 1 147 ? 10.545 7.849 -16.005 1.00 71.75 147 PRO A N 1
ATOM 1212 C CA . PRO A 1 147 ? 9.635 7.349 -14.992 1.00 71.75 147 PRO A CA 1
ATOM 1213 C C . PRO A 1 147 ? 10.309 6.241 -14.172 1.00 71.75 147 PRO A C 1
ATOM 1215 O O . PRO A 1 147 ? 10.824 5.264 -14.722 1.00 71.75 147 PRO A O 1
ATOM 1218 N N . ILE A 1 148 ? 10.283 6.404 -12.850 1.00 78.75 148 ILE A N 1
ATOM 1219 C CA . ILE A 1 148 ? 10.789 5.438 -11.868 1.00 78.75 148 ILE A CA 1
ATOM 1220 C C . ILE A 1 148 ? 9.663 4.521 -11.380 1.00 78.75 148 ILE A C 1
ATOM 1222 O O . ILE A 1 148 ? 8.491 4.724 -11.707 1.00 78.75 148 ILE A O 1
ATOM 1226 N N . LYS A 1 149 ? 10.004 3.474 -10.624 1.00 83.00 149 LYS A N 1
ATOM 1227 C CA . LYS A 1 149 ? 9.036 2.459 -10.181 1.00 83.00 149 LYS A CA 1
ATOM 1228 C C . LYS A 1 149 ? 7.937 3.062 -9.302 1.00 83.00 149 LYS A C 1
ATOM 1230 O O . LYS A 1 149 ? 6.773 2.684 -9.419 1.00 83.00 149 LYS A O 1
ATOM 1235 N N . GLU A 1 150 ? 8.319 4.020 -8.474 1.00 85.38 150 GLU A N 1
ATOM 1236 C CA . GLU A 1 150 ? 7.507 4.722 -7.489 1.00 85.38 150 GLU A CA 1
ATOM 1237 C C . GLU A 1 150 ? 6.350 5.478 -8.143 1.00 85.38 150 GLU A C 1
ATOM 1239 O O . GLU A 1 150 ? 5.244 5.498 -7.609 1.00 85.38 150 GLU A O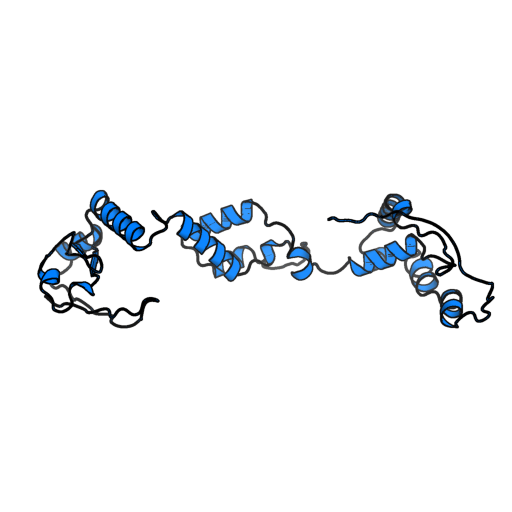 1
ATOM 1244 N N . HIS A 1 151 ? 6.562 5.999 -9.356 1.00 83.56 151 HIS A N 1
ATOM 1245 C CA . HIS A 1 151 ? 5.522 6.676 -10.136 1.00 83.56 151 HIS A CA 1
ATOM 1246 C C . HIS A 1 151 ? 4.356 5.753 -10.513 1.00 83.56 151 HIS A C 1
ATOM 1248 O O . HIS A 1 151 ? 3.287 6.224 -10.895 1.00 83.56 151 HIS A O 1
ATOM 1254 N N . PHE A 1 152 ? 4.549 4.436 -10.415 1.00 83.56 152 PHE A N 1
ATOM 1255 C CA . PHE A 1 152 ? 3.534 3.429 -10.701 1.00 83.56 152 PHE A CA 1
ATOM 1256 C C . PHE A 1 152 ? 2.987 2.762 -9.434 1.00 83.56 152 PHE A C 1
ATOM 1258 O O . PHE A 1 152 ? 2.390 1.685 -9.530 1.00 83.56 152 PHE A O 1
ATOM 1265 N N . ILE A 1 153 ? 3.178 3.367 -8.254 1.00 86.44 153 ILE A N 1
ATOM 1266 C CA . ILE A 1 153 ? 2.576 2.862 -7.019 1.00 86.44 153 ILE A CA 1
ATOM 1267 C C . ILE A 1 153 ? 1.055 2.798 -7.154 1.00 86.44 153 ILE A C 1
ATOM 1269 O O . ILE A 1 153 ? 0.403 3.749 -7.595 1.00 86.44 153 ILE A O 1
ATOM 1273 N N . SER A 1 154 ? 0.471 1.659 -6.788 1.00 87.31 154 SER A N 1
ATOM 1274 C CA . SER A 1 154 ? -0.981 1.513 -6.730 1.00 87.31 154 SER A CA 1
ATOM 1275 C C . SER A 1 154 ? -1.494 1.734 -5.309 1.00 87.31 154 SER A C 1
ATOM 1277 O O . SER A 1 154 ? -0.804 1.450 -4.328 1.00 87.31 154 SER A O 1
ATOM 1279 N N . THR A 1 155 ? -2.756 2.147 -5.177 1.00 88.38 155 THR A N 1
ATOM 1280 C CA . THR A 1 155 ? -3.453 2.147 -3.878 1.00 88.38 155 THR A CA 1
ATOM 1281 C C . THR A 1 155 ? -3.445 0.768 -3.222 1.00 88.38 155 THR A C 1
ATOM 1283 O O . THR A 1 155 ? -3.395 0.663 -2.002 1.00 88.38 155 THR A O 1
ATOM 1286 N N . THR A 1 156 ? -3.446 -0.304 -4.019 1.00 88.81 156 THR A N 1
ATOM 1287 C CA . THR A 1 156 ? -3.359 -1.679 -3.515 1.00 88.81 156 THR A CA 1
ATOM 1288 C C . THR A 1 156 ? -2.013 -1.945 -2.845 1.00 88.81 156 THR A C 1
ATOM 1290 O O . THR A 1 156 ? -1.975 -2.593 -1.801 1.00 88.81 156 THR A O 1
ATOM 1293 N N . ASP A 1 157 ? -0.915 -1.434 -3.402 1.00 88.38 157 ASP A N 1
ATOM 1294 C CA . ASP A 1 157 ? 0.416 -1.585 -2.807 1.00 88.38 157 ASP A CA 1
ATOM 1295 C C . ASP A 1 157 ? 0.525 -0.799 -1.498 1.00 88.38 157 ASP A C 1
ATOM 1297 O O . ASP A 1 157 ? 0.972 -1.346 -0.492 1.00 88.38 157 ASP A O 1
ATOM 1301 N N . ILE A 1 158 ? -0.001 0.428 -1.469 1.00 89.31 158 ILE A N 1
ATOM 1302 C CA . ILE A 1 158 ? -0.074 1.252 -0.252 1.00 89.31 158 ILE A CA 1
ATOM 1303 C C . ILE A 1 158 ? -0.928 0.560 0.822 1.00 89.31 158 ILE A C 1
ATOM 1305 O O . ILE A 1 158 ? -0.557 0.508 1.993 1.00 89.31 158 ILE A O 1
ATOM 1309 N N . ASN A 1 159 ? -2.051 -0.049 0.436 1.00 88.69 159 ASN A N 1
ATOM 1310 C CA . ASN A 1 159 ? -2.910 -0.789 1.361 1.00 88.69 159 ASN A CA 1
ATOM 1311 C C . ASN A 1 159 ? -2.227 -2.032 1.939 1.00 88.69 159 ASN A C 1
ATOM 1313 O O . ASN A 1 159 ? -2.442 -2.350 3.107 1.00 88.69 159 ASN A O 1
ATOM 1317 N N . LYS A 1 160 ? -1.383 -2.717 1.162 1.00 88.25 160 LYS A N 1
ATOM 1318 C CA . LYS A 1 160 ? -0.559 -3.820 1.679 1.00 88.25 160 LYS A CA 1
ATOM 1319 C C . LYS A 1 160 ? 0.469 -3.325 2.695 1.00 88.25 160 LYS A C 1
ATOM 1321 O O . LYS A 1 160 ? 0.666 -3.994 3.705 1.00 88.25 160 LYS A O 1
ATOM 1326 N N . MET A 1 161 ? 1.094 -2.169 2.453 1.00 87.50 161 MET A N 1
ATOM 1327 C CA . MET A 1 161 ? 2.018 -1.549 3.415 1.00 87.50 161 MET A CA 1
ATOM 1328 C C . MET A 1 161 ? 1.293 -1.198 4.718 1.00 87.50 161 MET A C 1
ATOM 1330 O O . MET A 1 161 ? 1.750 -1.580 5.793 1.00 87.50 161 MET A O 1
ATOM 1334 N N . ARG A 1 162 ? 0.106 -0.584 4.621 1.00 87.12 162 ARG A N 1
ATOM 1335 C CA . ARG A 1 162 ? -0.770 -0.310 5.771 1.00 87.12 162 ARG A CA 1
ATOM 1336 C C . ARG A 1 162 ? -1.108 -1.572 6.555 1.00 87.12 162 ARG A C 1
ATOM 1338 O O . ARG A 1 162 ? -0.917 -1.598 7.765 1.00 87.12 162 ARG A O 1
ATOM 1345 N N . TYR A 1 163 ? -1.538 -2.628 5.871 1.00 84.31 163 TYR A N 1
ATOM 1346 C CA . TYR A 1 163 ? -1.803 -3.908 6.520 1.00 84.31 163 TYR A CA 1
ATOM 1347 C C . TYR A 1 163 ? -0.555 -4.434 7.246 1.00 84.31 163 TYR A C 1
ATOM 1349 O O . TYR A 1 163 ? -0.637 -4.857 8.394 1.00 84.31 163 TYR A O 1
ATOM 1357 N N . GLY A 1 164 ? 0.623 -4.354 6.619 1.00 83.94 164 GLY A N 1
ATOM 1358 C CA . GLY A 1 164 ? 1.892 -4.727 7.247 1.00 83.94 164 GLY A CA 1
ATOM 1359 C C . GLY A 1 164 ? 2.208 -3.923 8.514 1.00 83.94 164 GLY A C 1
ATOM 1360 O O . GLY A 1 164 ? 2.661 -4.502 9.501 1.00 83.94 164 GLY A O 1
ATOM 1361 N N . LEU A 1 165 ? 1.940 -2.614 8.517 1.00 82.12 165 LEU A N 1
ATOM 1362 C CA . LEU A 1 165 ? 2.077 -1.759 9.702 1.00 82.12 165 LEU A CA 1
ATOM 1363 C C . LEU A 1 165 ? 1.103 -2.157 10.811 1.00 82.12 165 LEU A C 1
ATOM 1365 O O . LEU A 1 165 ? 1.507 -2.302 11.961 1.00 82.12 165 LEU A O 1
ATOM 1369 N N . GLU A 1 166 ? -0.165 -2.375 10.473 1.00 79.62 166 GLU A N 1
ATOM 1370 C CA . GLU A 1 166 ? -1.184 -2.815 11.429 1.00 79.62 166 GLU A CA 1
ATOM 1371 C C . GLU A 1 166 ? -0.831 -4.174 12.036 1.00 79.62 166 GLU A C 1
ATOM 1373 O O . GLU A 1 166 ? -0.953 -4.362 13.244 1.00 79.62 166 GLU A O 1
ATOM 1378 N N . MET A 1 167 ? -0.310 -5.107 11.232 1.00 74.44 167 MET A N 1
ATOM 1379 C CA . MET A 1 167 ? 0.164 -6.399 11.732 1.00 74.44 167 MET A CA 1
ATOM 1380 C C . MET A 1 167 ? 1.338 -6.249 12.700 1.00 74.44 167 MET A C 1
ATOM 1382 O O . MET A 1 167 ? 1.390 -6.972 13.689 1.00 74.44 167 MET A O 1
ATOM 1386 N N . LYS A 1 168 ? 2.264 -5.312 12.453 1.00 75.00 168 LYS A N 1
ATOM 1387 C CA . LYS A 1 168 ? 3.378 -5.022 13.375 1.00 75.00 168 LYS A CA 1
ATOM 1388 C C . LYS A 1 168 ? 2.902 -4.414 14.697 1.00 75.00 168 LYS A C 1
ATOM 1390 O O . LYS A 1 168 ? 3.556 -4.620 15.712 1.00 75.00 168 LYS A O 1
ATOM 1395 N N . LYS A 1 169 ? 1.775 -3.694 14.693 1.00 70.81 169 LYS A N 1
ATOM 1396 C CA . LYS A 1 169 ? 1.145 -3.138 15.903 1.00 70.81 169 LYS A CA 1
ATOM 1397 C C . LYS A 1 169 ? 0.378 -4.183 16.723 1.00 70.81 169 LYS A C 1
ATOM 1399 O O . LYS A 1 169 ? 0.016 -3.900 17.861 1.00 70.81 169 LYS A O 1
ATOM 1404 N N . ARG A 1 170 ? 0.111 -5.381 16.185 1.00 66.25 170 ARG A N 1
ATOM 1405 C CA . ARG A 1 170 ? -0.604 -6.426 16.931 1.00 66.25 170 ARG A CA 1
ATOM 1406 C C . ARG A 1 170 ? 0.219 -6.898 18.130 1.00 66.25 170 ARG A C 1
ATOM 1408 O O . ARG A 1 170 ? 1.333 -7.387 17.972 1.00 66.25 170 ARG A O 1
ATOM 1415 N N . LEU A 1 171 ? -0.385 -6.825 19.317 1.00 66.38 171 LEU A N 1
ATOM 1416 C CA . LEU A 1 171 ? 0.197 -7.306 20.578 1.00 66.38 171 LEU A CA 1
ATOM 1417 C C . LEU A 1 171 ? 0.372 -8.837 20.602 1.00 66.38 171 LEU A C 1
ATOM 1419 O O . LEU A 1 171 ? 1.233 -9.352 21.312 1.00 66.38 171 LEU A O 1
ATOM 1423 N N . ASN A 1 172 ? -0.431 -9.578 19.829 1.00 74.00 172 ASN A N 1
ATOM 1424 C CA . ASN A 1 172 ? -0.326 -11.030 19.698 1.00 74.00 172 ASN A CA 1
ATOM 1425 C C . ASN A 1 172 ? -0.828 -11.527 18.324 1.00 74.00 172 ASN A C 1
ATOM 1427 O O . ASN A 1 172 ? -1.553 -10.819 17.628 1.00 74.00 172 ASN A O 1
ATOM 1431 N N . LYS A 1 173 ? -0.437 -12.749 17.933 1.00 71.62 173 LYS A N 1
ATOM 1432 C CA . LYS A 1 173 ? -0.941 -13.436 16.730 1.00 71.62 173 LYS A CA 1
ATOM 1433 C C . LYS A 1 173 ? -2.339 -14.026 16.925 1.00 71.62 173 LYS A C 1
ATOM 1435 O O . LYS A 1 173 ? -3.060 -14.156 15.944 1.00 71.62 173 LYS A O 1
ATOM 1440 N N . ASP A 1 174 ? -2.681 -14.416 18.152 1.00 79.31 174 ASP A N 1
ATOM 1441 C CA . ASP A 1 174 ? -4.037 -14.828 18.512 1.00 79.31 174 ASP A CA 1
ATOM 1442 C C . ASP A 1 174 ? -4.900 -13.577 18.717 1.00 79.31 174 ASP A C 1
ATOM 1444 O O . ASP A 1 174 ? -4.623 -12.772 19.608 1.00 79.31 174 ASP A O 1
ATOM 1448 N N . ASP A 1 175 ? -5.922 -13.408 17.875 1.00 73.56 175 ASP A N 1
ATOM 1449 C CA . ASP A 1 175 ? -6.801 -12.237 17.876 1.00 73.56 175 ASP A CA 1
ATOM 1450 C C . ASP A 1 175 ? -7.515 -12.061 19.230 1.00 73.56 175 ASP A C 1
ATOM 1452 O O . ASP A 1 175 ? -7.639 -10.932 19.707 1.00 73.56 175 ASP A O 1
ATOM 1456 N N . ALA A 1 176 ? -7.927 -13.152 19.891 1.00 78.62 176 ALA A N 1
ATOM 1457 C CA . ALA A 1 176 ? -8.613 -13.074 21.184 1.00 78.62 176 ALA A CA 1
ATOM 1458 C C . ALA A 1 176 ? -7.674 -12.562 22.285 1.00 78.62 176 ALA A C 1
ATOM 1460 O O . ALA A 1 176 ? -8.052 -11.727 23.110 1.00 78.62 176 ALA A O 1
ATOM 1461 N N . LEU A 1 177 ? -6.424 -13.028 22.269 1.00 81.81 177 LEU A N 1
ATOM 1462 C CA . LEU A 1 177 ? -5.398 -12.594 23.210 1.00 81.81 177 LEU A CA 1
ATOM 1463 C C . LEU A 1 177 ? -4.916 -11.170 22.914 1.00 81.81 177 LEU A C 1
ATOM 1465 O O . LEU A 1 177 ? -4.732 -10.387 23.841 1.00 81.81 177 LEU A O 1
ATOM 1469 N N . ALA A 1 178 ? -4.736 -10.811 21.641 1.00 79.62 178 ALA A N 1
ATOM 1470 C CA . ALA A 1 178 ? -4.371 -9.455 21.237 1.00 79.62 178 ALA A CA 1
ATOM 1471 C C . ALA A 1 178 ? -5.433 -8.441 21.682 1.00 79.62 178 ALA A C 1
ATOM 1473 O O . ALA A 1 178 ? -5.087 -7.384 22.206 1.00 79.62 178 ALA A O 1
ATOM 1474 N N . PHE A 1 179 ? -6.713 -8.792 21.525 1.00 82.06 179 PHE A N 1
ATOM 1475 C CA . PHE A 1 179 ? -7.826 -7.965 21.972 1.00 82.06 179 PHE A CA 1
ATOM 1476 C C . PHE A 1 179 ? -7.885 -7.851 23.497 1.00 82.06 179 PHE A C 1
ATOM 1478 O O . PHE A 1 179 ? -8.009 -6.750 24.022 1.00 82.06 179 PHE A O 1
ATOM 1485 N N . HIS A 1 180 ? -7.720 -8.961 24.220 1.00 86.25 180 HIS A N 1
ATOM 1486 C CA . HIS A 1 180 ? -7.645 -8.937 25.681 1.00 86.25 180 HIS A CA 1
ATOM 1487 C C . HIS A 1 180 ? -6.505 -8.025 26.169 1.00 86.25 180 HIS A C 1
ATOM 1489 O O . HIS A 1 180 ? -6.733 -7.161 27.009 1.00 86.25 180 HIS A O 1
ATOM 1495 N N . LEU A 1 181 ? -5.300 -8.137 25.596 1.00 85.75 181 LEU A N 1
ATOM 1496 C CA . LEU A 1 181 ? -4.176 -7.262 25.949 1.00 85.75 181 LEU A CA 1
ATOM 1497 C C . LEU A 1 181 ? -4.464 -5.783 25.647 1.00 85.75 181 LEU A C 1
ATOM 1499 O O . LEU A 1 181 ? -4.097 -4.929 26.448 1.00 85.75 181 LEU A O 1
ATOM 1503 N N . PHE A 1 182 ? -5.142 -5.488 24.535 1.00 84.88 182 PHE A N 1
ATOM 1504 C CA . PHE A 1 182 ? -5.560 -4.131 24.173 1.00 84.88 182 PHE A CA 1
ATOM 1505 C C . PHE A 1 182 ? -6.570 -3.537 25.165 1.00 84.88 182 PHE A C 1
ATOM 1507 O O . PHE A 1 182 ? -6.428 -2.392 25.591 1.00 84.88 182 PHE A O 1
ATOM 1514 N N . VAL A 1 183 ? -7.576 -4.312 25.575 1.00 86.81 183 VAL A N 1
ATOM 1515 C CA . VAL A 1 183 ? -8.561 -3.855 26.566 1.00 86.81 183 VAL A CA 1
ATOM 1516 C C . VAL A 1 183 ? -7.888 -3.591 27.910 1.00 86.81 183 VAL A C 1
ATOM 1518 O O . VAL A 1 183 ? -8.124 -2.556 28.527 1.00 86.81 183 VAL A O 1
ATOM 1521 N N . HIS A 1 184 ? -6.999 -4.486 28.347 1.00 87.12 184 HIS A N 1
ATOM 1522 C CA . HIS A 1 184 ? -6.262 -4.307 29.598 1.00 87.12 184 HIS A CA 1
ATOM 1523 C C . HIS A 1 184 ? -5.271 -3.136 29.539 1.00 87.12 184 HIS A C 1
ATOM 1525 O O . HIS A 1 184 ? -5.088 -2.467 30.555 1.00 87.12 184 HIS A O 1
ATOM 1531 N N . SER A 1 185 ? -4.674 -2.826 28.379 1.00 85.94 185 SER A N 1
ATOM 1532 C CA . SER A 1 185 ? -3.871 -1.603 28.233 1.00 85.94 185 SER A CA 1
ATOM 1533 C C . SER A 1 185 ? -4.733 -0.345 28.316 1.00 85.94 185 SER A C 1
ATOM 1535 O O . SER A 1 185 ? -4.394 0.550 29.077 1.00 85.94 185 SER A O 1
ATOM 1537 N N . LEU A 1 186 ? -5.888 -0.305 27.640 1.00 84.62 186 LEU A N 1
ATOM 1538 C CA . LEU A 1 186 ? -6.817 0.832 27.733 1.00 84.62 186 LEU A CA 1
ATOM 1539 C C . LEU A 1 186 ? -7.334 1.050 29.156 1.00 84.62 186 LEU A C 1
ATOM 1541 O O . LEU A 1 186 ? -7.467 2.184 29.612 1.00 84.62 186 LEU A O 1
ATOM 1545 N N . GLN A 1 187 ? -7.619 -0.040 29.869 1.00 87.25 187 GLN A N 1
ATOM 1546 C CA . GLN A 1 187 ? -8.074 0.036 31.250 1.00 87.25 187 GLN A CA 1
ATOM 1547 C C . GLN A 1 187 ? -6.977 0.558 32.183 1.00 87.25 187 GLN A C 1
ATOM 1549 O O . GLN A 1 187 ? -7.263 1.298 33.120 1.00 87.25 187 GLN A O 1
ATOM 1554 N N . LYS A 1 188 ? -5.723 0.175 31.935 1.00 85.38 188 LYS A N 1
ATOM 1555 C CA . LYS A 1 188 ? -4.580 0.603 32.740 1.00 85.38 188 LYS A CA 1
ATOM 1556 C C . LYS A 1 188 ? -4.174 2.050 32.462 1.00 85.38 188 LYS A C 1
ATOM 1558 O O . LYS A 1 188 ? -3.851 2.762 33.409 1.00 85.38 188 LYS A O 1
ATOM 1563 N N . ASP A 1 189 ? -4.143 2.439 31.192 1.00 82.94 189 ASP A N 1
ATOM 1564 C CA . ASP A 1 189 ? -3.575 3.715 30.761 1.00 82.94 189 ASP A CA 1
ATOM 1565 C C . ASP A 1 189 ? -4.600 4.851 30.896 1.00 82.94 189 ASP A C 1
ATOM 1567 O O . ASP A 1 189 ? -4.282 5.888 31.475 1.00 82.94 189 ASP A O 1
ATOM 1571 N N . ASP A 1 190 ? -5.846 4.619 30.466 1.00 79.19 190 ASP A N 1
ATOM 1572 C CA . ASP A 1 190 ? -6.869 5.668 30.359 1.00 79.19 190 ASP A CA 1
ATOM 1573 C C . ASP A 1 190 ? -8.139 5.388 31.186 1.00 79.19 190 ASP A C 1
ATOM 1575 O O . ASP A 1 190 ? -9.077 6.185 31.154 1.00 79.19 190 ASP A O 1
ATOM 1579 N N . ASN A 1 191 ? -8.219 4.244 31.889 1.00 82.75 191 ASN A N 1
ATOM 1580 C CA . ASN A 1 191 ? -9.412 3.775 32.621 1.00 82.75 191 ASN A CA 1
ATOM 1581 C C . ASN A 1 191 ? -10.718 3.921 31.808 1.00 82.75 191 ASN A C 1
ATOM 1583 O O . ASN A 1 191 ? -11.776 4.255 32.337 1.00 82.75 191 ASN A O 1
ATOM 1587 N N . SER A 1 192 ? -10.614 3.719 30.493 1.00 84.81 192 SER A N 1
ATOM 1588 C CA . SER A 1 192 ? -11.664 4.050 29.524 1.00 84.81 192 SER A CA 1
ATOM 1589 C C . SER A 1 192 ? -12.601 2.883 29.218 1.00 84.81 192 SER A C 1
ATOM 1591 O O . SER A 1 192 ? -13.445 2.992 28.333 1.00 84.81 192 SER A O 1
ATOM 1593 N N . VAL A 1 193 ? -12.449 1.736 29.887 1.00 88.31 193 VAL A N 1
ATOM 1594 C CA . VAL A 1 193 ? -13.268 0.545 29.628 1.00 88.31 193 VAL A CA 1
ATOM 1595 C C . VAL A 1 193 ? -14.388 0.478 30.660 1.00 88.31 193 VAL A C 1
ATOM 1597 O O . VAL A 1 193 ? -14.160 0.216 31.837 1.00 88.31 193 VAL A O 1
ATOM 1600 N N . LEU A 1 194 ? -15.621 0.690 30.205 1.00 87.00 194 LEU A N 1
ATOM 1601 C CA . LEU A 1 194 ? -16.815 0.625 31.049 1.00 87.00 194 LEU A CA 1
ATOM 1602 C C . LEU A 1 194 ? -17.274 -0.815 31.268 1.00 87.00 194 LEU A C 1
ATOM 1604 O O . LEU A 1 194 ? -17.687 -1.187 32.365 1.00 87.00 194 LEU A O 1
ATOM 1608 N N . ILE A 1 195 ? -17.219 -1.623 30.208 1.00 90.00 195 ILE A N 1
ATOM 1609 C CA . ILE A 1 195 ? -17.614 -3.026 30.255 1.00 90.00 195 ILE A CA 1
ATOM 1610 C C . ILE A 1 195 ? -16.791 -3.848 29.273 1.00 90.00 195 ILE A C 1
ATOM 1612 O O . ILE A 1 195 ? -16.553 -3.433 28.139 1.00 90.00 195 ILE A O 1
ATOM 1616 N N . TYR A 1 196 ? -16.355 -5.026 29.703 1.00 91.12 196 TYR A N 1
ATOM 1617 C CA . TYR A 1 196 ? -15.677 -5.989 28.851 1.00 91.12 196 TYR A CA 1
ATOM 1618 C C . TYR A 1 196 ? -16.080 -7.411 29.222 1.00 91.12 196 TYR A C 1
ATOM 1620 O O . TYR A 1 196 ? -15.784 -7.896 30.317 1.00 91.12 196 TYR A O 1
ATOM 1628 N N . LYS A 1 197 ? -16.722 -8.090 28.271 1.00 90.00 197 LYS A N 1
ATOM 1629 C CA . LYS A 1 197 ? -17.098 -9.501 28.340 1.00 90.00 197 LYS A CA 1
ATOM 1630 C C . LYS A 1 197 ? -16.523 -10.244 27.128 1.00 90.00 197 LYS A C 1
ATOM 1632 O O . LYS A 1 197 ? -16.985 -10.014 26.005 1.00 90.00 197 LYS A O 1
ATOM 1637 N N . PRO A 1 198 ? -15.535 -11.136 27.325 1.00 89.06 198 PRO A N 1
ATOM 1638 C CA . PRO A 1 198 ? -15.004 -11.967 26.254 1.00 89.06 198 PRO A CA 1
ATOM 1639 C C . PRO A 1 198 ? -16.013 -13.039 25.830 1.00 89.06 198 PRO A C 1
ATOM 1641 O O . PRO A 1 198 ? -16.766 -13.566 26.650 1.00 89.06 198 PRO A O 1
ATOM 1644 N N . LEU A 1 199 ? -15.958 -13.442 24.559 1.00 85.75 199 LEU A N 1
ATOM 1645 C CA . LEU A 1 199 ? -16.772 -14.544 24.045 1.00 85.75 199 LEU A CA 1
ATOM 1646 C C . LEU A 1 199 ? -16.480 -15.845 24.817 1.00 85.75 199 LEU A C 1
ATOM 1648 O O . LEU A 1 199 ? -15.321 -16.212 25.020 1.00 85.75 199 LEU A O 1
ATOM 1652 N N . GLY A 1 200 ? -17.528 -16.555 25.238 1.00 85.81 200 GLY A N 1
ATOM 1653 C CA . GLY A 1 200 ? -17.425 -17.816 25.980 1.00 85.81 200 GLY A CA 1
ATOM 1654 C C . GLY A 1 200 ? -16.973 -17.684 27.439 1.00 85.81 200 GLY A C 1
ATOM 1655 O O . GLY A 1 200 ? -16.815 -18.708 28.104 1.00 85.81 200 GLY A O 1
ATOM 1656 N N . LYS A 1 201 ? -16.761 -16.462 27.944 1.00 86.94 201 LYS A N 1
ATOM 1657 C CA . LYS A 1 201 ? -16.349 -16.183 29.327 1.00 86.94 201 LYS A CA 1
ATOM 1658 C C . LYS A 1 201 ? -17.328 -15.231 30.019 1.00 86.94 201 LYS A C 1
ATOM 1660 O O . LYS A 1 201 ? -18.174 -14.600 29.384 1.00 86.94 201 LYS A O 1
ATOM 1665 N N . ASN A 1 202 ? -17.211 -15.145 31.339 1.00 89.44 202 ASN A N 1
ATOM 1666 C CA . ASN A 1 202 ? -17.940 -14.160 32.135 1.00 89.44 202 ASN A CA 1
ATOM 1667 C C . ASN A 1 202 ? -17.338 -12.761 31.958 1.00 89.44 202 ASN A C 1
ATOM 1669 O O . ASN A 1 202 ? -16.198 -12.633 31.502 1.00 89.44 202 ASN A O 1
ATOM 1673 N N . THR A 1 203 ? -18.105 -11.731 32.311 1.00 90.44 203 THR A N 1
ATOM 1674 C CA . THR A 1 203 ? -17.650 -10.339 32.293 1.00 90.44 203 THR A CA 1
ATOM 1675 C C . THR A 1 203 ? -16.372 -10.181 33.124 1.00 90.44 203 THR A C 1
ATOM 1677 O O . THR A 1 203 ? -16.316 -10.586 34.283 1.00 90.44 203 THR A O 1
ATOM 1680 N N . GLU A 1 204 ? -15.330 -9.601 32.524 1.00 89.50 204 GLU A N 1
ATOM 1681 C CA . GLU A 1 204 ? -14.047 -9.327 33.187 1.00 89.50 204 GLU A CA 1
ATOM 1682 C C . GLU A 1 204 ? -14.014 -7.921 33.806 1.00 89.50 204 GLU A C 1
ATOM 1684 O O . GLU A 1 204 ? -13.402 -7.728 34.855 1.00 89.50 204 GLU A O 1
ATOM 1689 N N . ILE A 1 205 ? -14.660 -6.938 33.167 1.00 87.19 205 ILE A N 1
ATOM 1690 C CA . ILE A 1 205 ? -14.694 -5.531 33.603 1.00 87.19 205 ILE A CA 1
ATOM 1691 C C . ILE A 1 205 ? -16.134 -5.026 33.495 1.00 87.19 205 ILE A C 1
ATOM 1693 O O . ILE A 1 205 ? -16.789 -5.277 32.486 1.00 87.19 205 ILE A O 1
ATOM 1697 N N . GLY A 1 206 ? -16.615 -4.292 34.499 1.00 85.62 206 GLY A N 1
ATOM 1698 C CA . GLY A 1 206 ? -17.937 -3.660 34.481 1.00 85.62 206 GLY A CA 1
ATOM 1699 C C . GLY A 1 206 ? -19.060 -4.524 35.061 1.00 85.62 206 GLY A C 1
ATOM 1700 O O . GLY A 1 206 ? -18.845 -5.335 35.961 1.00 85.62 206 GLY A O 1
ATOM 1701 N N . ILE A 1 207 ? -20.281 -4.297 34.574 1.00 84.94 207 ILE A N 1
ATOM 1702 C CA . ILE A 1 207 ? -21.518 -4.861 35.132 1.00 84.94 207 ILE A CA 1
ATOM 1703 C C . ILE A 1 207 ? -21.671 -6.342 34.742 1.00 84.94 207 ILE A C 1
ATOM 1705 O O . ILE A 1 207 ? -21.562 -6.713 33.573 1.00 84.94 207 ILE A O 1
ATOM 1709 N N . THR A 1 208 ? -21.967 -7.200 35.720 1.00 87.31 208 THR A N 1
ATOM 1710 C CA . THR A 1 208 ? -22.084 -8.660 35.542 1.00 87.31 208 THR A CA 1
ATOM 1711 C C . THR A 1 208 ? -23.464 -9.125 35.074 1.00 87.31 208 THR A C 1
ATOM 1713 O O . THR A 1 208 ? -23.652 -10.307 34.808 1.00 87.31 208 THR A O 1
ATOM 1716 N N . ASP A 1 209 ? -24.430 -8.223 34.904 1.00 84.06 209 ASP A N 1
ATOM 1717 C CA . ASP A 1 209 ? -25.792 -8.564 34.466 1.00 84.06 209 ASP A CA 1
ATOM 1718 C C . ASP A 1 209 ? -25.823 -9.251 33.091 1.00 84.06 209 ASP A C 1
ATOM 1720 O O . ASP A 1 209 ? -26.671 -10.109 32.841 1.00 84.06 209 ASP A O 1
ATOM 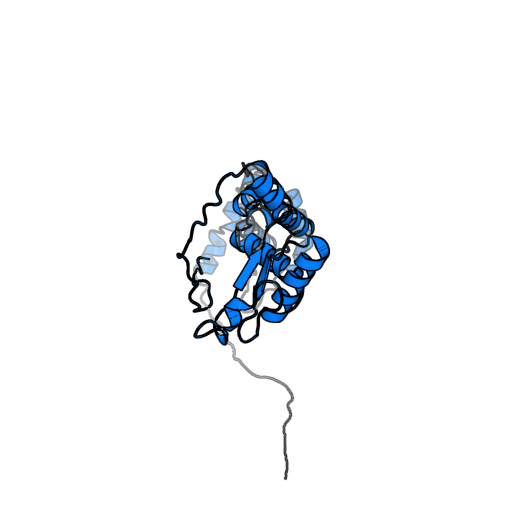1724 N N . LEU A 1 210 ? -24.832 -8.970 32.234 1.00 80.62 210 LEU A N 1
ATOM 1725 C CA . LEU A 1 210 ? -24.631 -9.658 30.953 1.00 80.62 210 LEU A CA 1
ATOM 1726 C C . LEU A 1 210 ? -24.362 -11.166 31.100 1.00 80.62 210 LEU A C 1
ATOM 1728 O O . LEU A 1 210 ? -24.597 -11.940 30.166 1.00 80.62 210 LEU A O 1
ATOM 1732 N N . ASP A 1 211 ? -23.863 -11.611 32.253 1.00 86.25 211 ASP A N 1
ATOM 1733 C CA . ASP A 1 211 ? -23.618 -13.030 32.526 1.00 86.25 211 ASP A CA 1
ATOM 1734 C C . ASP A 1 211 ? -24.922 -13.807 32.740 1.00 86.25 211 ASP A C 1
ATOM 1736 O O . ASP A 1 211 ? -24.975 -15.011 32.493 1.00 86.25 211 ASP A O 1
ATOM 1740 N N . ASN A 1 212 ? -25.995 -13.107 33.119 1.00 86.38 212 ASN A N 1
ATOM 1741 C CA . ASN A 1 212 ? -27.308 -13.693 33.379 1.00 86.38 212 ASN A CA 1
ATOM 1742 C C . ASN A 1 212 ? -28.207 -13.752 32.133 1.00 86.38 212 ASN A C 1
ATOM 1744 O O . ASN A 1 212 ? -29.295 -14.328 32.189 1.00 86.38 212 ASN A O 1
ATOM 1748 N N . LEU A 1 213 ? -27.780 -13.165 31.009 1.00 83.94 213 LEU A N 1
ATOM 1749 C CA . LEU A 1 213 ? -28.561 -13.161 29.776 1.00 83.94 213 LEU A CA 1
ATOM 1750 C C . LEU A 1 213 ? -28.663 -14.567 29.153 1.00 83.94 213 LEU A C 1
ATOM 1752 O O . LEU A 1 213 ? -27.700 -15.347 29.185 1.00 83.94 213 LEU A O 1
ATOM 1756 N N . PRO A 1 214 ? -29.803 -14.908 28.523 1.00 78.69 214 PRO A N 1
ATOM 1757 C CA . PRO A 1 214 ? -29.890 -16.113 27.711 1.00 78.69 214 PRO A CA 1
ATOM 1758 C C . PRO A 1 214 ? -28.834 -16.051 26.601 1.00 78.69 214 PRO A C 1
ATOM 1760 O O . PRO A 1 214 ? -28.625 -15.015 25.983 1.00 78.69 214 PRO A O 1
ATOM 1763 N N . HIS A 1 215 ? -28.140 -17.165 26.366 1.00 82.81 215 HIS A N 1
ATOM 1764 C CA . HIS A 1 215 ? -27.010 -17.244 25.430 1.00 82.81 215 HIS A CA 1
ATOM 1765 C C . HIS A 1 215 ? -25.782 -16.393 25.797 1.00 82.81 215 HIS A C 1
ATOM 1767 O O . HIS A 1 215 ? -24.930 -16.193 24.937 1.00 82.81 215 HIS A O 1
ATOM 1773 N N . SER A 1 216 ? -25.608 -15.999 27.065 1.00 81.56 216 SER A N 1
ATOM 1774 C CA . SER A 1 216 ? -24.426 -15.263 27.551 1.00 81.56 216 SER A CA 1
ATOM 1775 C C . SER A 1 216 ? -23.057 -15.754 27.025 1.00 81.56 216 SER A C 1
ATOM 1777 O O . SER A 1 216 ? -22.233 -14.914 26.659 1.00 81.56 216 SER A O 1
ATOM 1779 N N . PRO A 1 217 ? -22.785 -17.071 26.869 1.00 84.75 217 PRO A N 1
ATOM 1780 C CA . PRO A 1 217 ? -21.519 -17.538 26.292 1.00 84.75 217 PRO A CA 1
ATOM 1781 C C . PRO A 1 217 ? -21.282 -17.118 24.830 1.00 84.75 217 PRO A C 1
ATOM 1783 O O . PRO A 1 217 ? -20.151 -17.165 24.358 1.00 84.75 217 PRO A O 1
ATOM 1786 N N . GLN A 1 218 ? -22.330 -16.741 24.098 1.00 83.19 218 GLN A N 1
ATOM 1787 C CA . GLN A 1 218 ? -22.266 -16.284 22.705 1.00 83.19 218 GLN A CA 1
ATOM 1788 C C . GLN A 1 218 ? -22.198 -14.756 22.591 1.00 83.19 218 GLN A C 1
ATOM 1790 O O . GLN A 1 218 ? -22.060 -14.232 21.488 1.00 83.19 218 GLN A O 1
ATOM 1795 N N . ILE A 1 219 ? -22.277 -14.046 23.719 1.00 80.94 219 ILE A N 1
ATOM 1796 C CA . ILE A 1 219 ? -22.270 -12.590 23.765 1.00 80.94 219 ILE A CA 1
ATOM 1797 C C . ILE A 1 219 ? -20.837 -12.113 23.984 1.00 80.94 219 ILE A C 1
ATOM 1799 O O . ILE A 1 219 ? -20.179 -12.472 24.960 1.00 80.94 219 ILE A O 1
ATOM 1803 N N . PHE A 1 220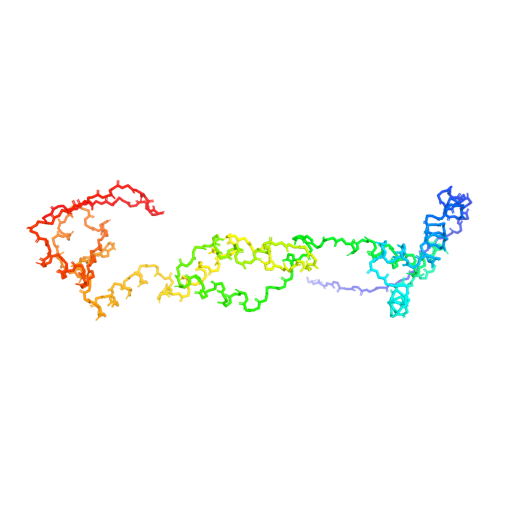 ? -20.376 -11.270 23.068 1.00 85.25 220 PHE A N 1
ATOM 1804 C CA . PHE A 1 220 ? -19.189 -10.447 23.236 1.00 85.25 220 PHE A CA 1
ATOM 1805 C C . PHE A 1 220 ? -19.641 -9.005 23.460 1.00 85.25 220 PHE A C 1
ATOM 1807 O O . PHE A 1 220 ? -20.446 -8.489 22.685 1.00 85.25 220 PHE A O 1
ATOM 1814 N N . CYS A 1 221 ? -19.121 -8.354 24.499 1.00 85.56 221 CYS A N 1
ATOM 1815 C CA . CYS A 1 221 ? -19.452 -6.965 24.800 1.00 85.56 221 CYS A CA 1
ATOM 1816 C C . CYS A 1 221 ? -18.185 -6.170 25.114 1.00 85.56 221 CYS A C 1
ATOM 1818 O O . CYS A 1 221 ? -17.346 -6.607 25.905 1.00 85.56 221 CYS A O 1
ATOM 1820 N N . LEU A 1 222 ? -18.071 -4.993 24.504 1.00 86.19 222 LEU A N 1
ATOM 1821 C CA . LEU A 1 222 ? -17.074 -3.987 24.833 1.00 86.19 222 LEU A CA 1
ATOM 1822 C C . LEU A 1 222 ? -17.772 -2.627 24.870 1.00 86.19 222 LEU A C 1
ATOM 1824 O O . LEU A 1 222 ? -18.320 -2.191 23.860 1.00 86.19 222 LEU A O 1
ATOM 1828 N N . GLY A 1 223 ? -17.704 -1.953 26.011 1.00 86.50 223 GLY A N 1
ATOM 1829 C CA . GLY A 1 223 ? -18.065 -0.549 26.148 1.00 86.50 223 GLY A CA 1
ATOM 1830 C C . GLY A 1 223 ? -16.830 0.253 26.517 1.00 86.50 223 GLY A C 1
ATOM 1831 O O . GLY A 1 223 ? -16.174 -0.042 27.516 1.00 86.50 223 GLY A O 1
ATOM 1832 N N . ILE A 1 224 ? -16.527 1.259 25.703 1.00 87.62 224 ILE A N 1
ATOM 1833 C CA . ILE A 1 224 ? -15.428 2.196 25.923 1.00 87.62 224 ILE A CA 1
ATOM 1834 C C . ILE A 1 224 ? -15.969 3.621 25.992 1.00 87.62 224 ILE A C 1
ATOM 1836 O O . ILE A 1 224 ? -16.899 3.970 25.267 1.00 87.62 224 ILE A O 1
ATOM 1840 N N . GLN A 1 225 ? -15.372 4.431 26.855 1.00 85.44 225 GLN A N 1
ATOM 1841 C CA . GLN A 1 225 ? -15.643 5.854 26.994 1.00 85.44 225 GLN A CA 1
ATOM 1842 C C . GLN A 1 225 ? -14.326 6.563 27.284 1.00 85.44 225 GLN A C 1
ATOM 1844 O O . GLN A 1 225 ? -13.677 6.282 28.288 1.00 85.44 225 GLN A O 1
ATOM 1849 N N . LEU A 1 226 ? -13.933 7.478 26.401 1.00 81.62 226 LEU A N 1
ATOM 1850 C CA . LEU A 1 226 ? -12.743 8.296 26.610 1.00 81.62 226 LEU A CA 1
ATOM 1851 C C . LEU A 1 226 ? -12.977 9.308 27.742 1.00 81.62 226 LEU A C 1
ATOM 1853 O O . LEU A 1 226 ? -14.107 9.777 27.911 1.00 81.62 226 LEU A O 1
ATOM 1857 N N . PRO A 1 227 ? -11.927 9.737 28.466 1.00 80.69 227 PRO A N 1
ATOM 1858 C CA . PRO A 1 227 ? -12.076 10.697 29.557 1.00 80.69 227 PRO A CA 1
ATOM 1859 C C . PRO A 1 227 ? -12.704 12.020 29.105 1.00 80.69 227 PRO A C 1
ATOM 1861 O O . PRO A 1 227 ? -13.568 12.545 29.802 1.00 80.69 227 PRO A O 1
ATOM 1864 N N . GLN A 1 228 ? -12.354 12.514 27.908 1.00 81.25 228 GLN A N 1
ATOM 1865 C CA . GLN A 1 228 ? -12.973 13.731 27.364 1.00 81.25 228 GLN A CA 1
ATOM 1866 C C . GLN A 1 228 ? -14.470 13.540 27.087 1.00 81.25 228 GLN A C 1
ATOM 1868 O O . GLN A 1 228 ? -15.260 14.445 27.321 1.00 81.25 228 GLN A O 1
ATOM 1873 N N . GLN A 1 229 ? -14.878 12.350 26.627 1.00 80.56 229 GLN A N 1
ATOM 1874 C CA . GLN A 1 229 ? -16.295 12.053 26.401 1.00 80.56 229 GLN A CA 1
ATOM 1875 C C . GLN A 1 229 ? -17.067 12.033 27.721 1.00 80.56 229 GLN A C 1
ATOM 1877 O O . GLN A 1 229 ? -18.202 12.492 27.768 1.00 80.56 229 GLN A O 1
ATOM 1882 N N . LEU A 1 230 ? -16.466 11.514 28.796 1.00 81.38 230 LEU A N 1
ATOM 1883 C CA . LEU A 1 230 ? -17.074 11.554 30.123 1.00 81.38 230 LEU A CA 1
ATOM 1884 C C . LEU A 1 230 ? -17.248 12.997 30.616 1.00 81.38 230 LEU A C 1
ATOM 1886 O O . LEU A 1 230 ? -18.320 13.337 31.107 1.00 81.38 230 LEU A O 1
ATOM 1890 N N . GLU A 1 231 ? -16.228 13.840 30.456 1.00 83.69 231 GLU A N 1
ATOM 1891 C CA . GLU A 1 231 ? -16.275 15.259 30.831 1.00 83.69 231 GLU A CA 1
ATOM 1892 C C . GLU A 1 231 ? -17.384 16.002 30.068 1.00 83.69 231 GLU A C 1
ATOM 1894 O O . GLU A 1 231 ? -18.265 16.602 30.684 1.00 83.69 231 GLU A O 1
ATOM 1899 N N . GLU A 1 232 ? -17.443 15.850 28.741 1.00 82.75 232 GLU A N 1
ATOM 1900 C CA . GLU A 1 232 ? -18.504 16.432 27.907 1.00 82.75 232 GLU A CA 1
ATOM 1901 C C . GLU A 1 232 ? -19.905 15.912 28.275 1.00 82.75 232 GLU A C 1
ATOM 1903 O O . GLU A 1 232 ? -20.884 16.665 28.251 1.00 82.75 232 GLU A O 1
ATOM 1908 N N . MET A 1 233 ? -20.024 14.632 28.641 1.00 80.75 233 MET A N 1
ATOM 1909 C CA . MET A 1 233 ? -21.295 14.043 29.072 1.00 80.75 233 MET A CA 1
ATOM 1910 C C . MET A 1 233 ? -21.748 14.562 30.439 1.00 80.75 233 MET A C 1
ATOM 1912 O O . MET A 1 233 ? -22.946 14.745 30.641 1.00 80.75 233 MET A O 1
ATOM 1916 N N . VAL A 1 234 ? -20.825 14.804 31.372 1.00 81.06 234 VAL A N 1
ATOM 1917 C CA . VAL A 1 234 ? -21.147 15.304 32.718 1.00 81.06 234 VAL A CA 1
ATOM 1918 C C . VAL A 1 234 ? -21.457 16.801 32.698 1.00 81.06 234 VAL A C 1
ATOM 1920 O O . VAL A 1 234 ? -22.389 17.237 33.373 1.00 81.06 234 VAL A O 1
ATOM 1923 N N . GLU A 1 235 ? -20.705 17.590 31.931 1.00 81.88 235 GLU A N 1
ATOM 1924 C CA . GLU A 1 235 ? -20.843 19.051 31.914 1.00 81.88 235 GLU A CA 1
ATOM 1925 C C . GLU A 1 235 ? -21.892 19.550 30.913 1.00 81.88 235 GLU A C 1
ATOM 1927 O O . GLU A 1 235 ? -22.582 20.538 31.171 1.00 81.88 235 GLU A O 1
ATOM 1932 N N . GLY A 1 236 ? -22.012 18.885 29.762 1.00 75.56 236 GLY A N 1
ATOM 1933 C CA . GLY A 1 236 ? -22.782 19.385 28.622 1.00 75.56 236 GLY A CA 1
ATOM 1934 C C . GLY A 1 236 ? -24.152 18.740 28.422 1.00 75.56 236 GLY A C 1
ATOM 1935 O O . GLY A 1 236 ? -24.985 19.304 27.709 1.00 75.56 236 GLY A O 1
ATOM 1936 N N . CYS A 1 237 ? -24.417 17.576 29.024 1.00 74.69 237 CYS A N 1
ATOM 1937 C CA . CYS A 1 237 ? -25.616 16.795 28.715 1.00 74.69 237 CYS A CA 1
ATOM 1938 C C . CYS A 1 237 ? -26.620 16.777 29.875 1.00 74.69 237 CYS A C 1
ATOM 1940 O O . CYS A 1 237 ? -26.309 16.398 30.998 1.00 74.69 237 CYS A O 1
ATOM 1942 N N . THR A 1 238 ? -27.877 17.126 29.587 1.00 72.50 238 THR A N 1
ATOM 1943 C CA . THR A 1 238 ? -29.011 16.908 30.509 1.00 72.50 238 THR A CA 1
ATOM 1944 C C . THR A 1 238 ? -29.612 15.513 30.349 1.00 72.50 238 THR A C 1
ATOM 1946 O O . THR A 1 238 ? -30.126 14.952 31.315 1.00 72.50 238 THR A O 1
ATOM 1949 N N . TRP A 1 239 ? -29.529 14.948 29.140 1.00 68.19 239 TRP A N 1
ATOM 1950 C CA . TRP A 1 239 ? -30.010 13.613 28.788 1.00 68.19 239 TRP A CA 1
ATOM 1951 C C . TRP A 1 239 ? -29.017 12.934 27.843 1.00 68.19 239 TRP A C 1
ATOM 1953 O O . TRP A 1 239 ? -28.431 13.592 26.985 1.00 68.19 239 TRP A O 1
ATOM 1963 N N . ILE A 1 240 ? -28.856 11.618 27.982 1.00 69.62 240 ILE A N 1
ATOM 1964 C CA . ILE A 1 240 ? -27.996 10.799 27.122 1.00 69.62 240 ILE A CA 1
ATOM 1965 C C . ILE A 1 240 ? -28.895 10.056 26.131 1.00 69.62 240 ILE A C 1
ATOM 1967 O O . ILE A 1 240 ? -29.789 9.314 26.535 1.00 69.62 240 ILE A O 1
ATOM 1971 N N . LEU A 1 241 ? -28.672 10.265 24.832 1.00 65.50 241 LEU A N 1
ATOM 1972 C CA . LEU A 1 241 ? -29.370 9.546 23.767 1.00 65.50 241 LEU A CA 1
ATOM 1973 C C . LEU A 1 241 ? -28.494 8.390 23.273 1.00 65.50 241 LEU A C 1
ATOM 1975 O O . LEU A 1 241 ? -27.497 8.613 22.589 1.00 65.50 241 LEU A O 1
ATOM 1979 N N . CYS A 1 242 ? -28.888 7.157 23.580 1.00 61.09 242 CYS A N 1
ATOM 1980 C CA . CYS A 1 242 ? -28.251 5.966 23.024 1.00 61.09 242 CYS A CA 1
ATOM 1981 C C . CYS A 1 242 ? -28.838 5.663 21.640 1.00 61.09 242 CYS A C 1
ATOM 1983 O O . CYS A 1 242 ? -30.015 5.322 21.521 1.00 61.09 242 CYS A O 1
ATOM 1985 N N . ILE A 1 243 ? -28.021 5.792 20.593 1.00 56.41 243 ILE A N 1
ATOM 1986 C CA . ILE A 1 243 ? -28.408 5.457 19.218 1.00 56.41 243 ILE A CA 1
ATOM 1987 C C . ILE A 1 243 ? -27.840 4.080 18.886 1.00 56.41 243 ILE A C 1
ATOM 1989 O O . ILE A 1 243 ? -26.624 3.901 18.843 1.00 56.41 243 ILE A O 1
ATOM 1993 N N . ASP A 1 244 ? -28.726 3.117 18.641 1.00 53.97 244 ASP A N 1
ATOM 1994 C CA . ASP A 1 244 ? -28.339 1.806 18.130 1.00 53.97 244 ASP A CA 1
ATOM 1995 C C . ASP A 1 244 ? -28.100 1.885 16.615 1.00 53.97 244 ASP A C 1
ATOM 1997 O O . ASP A 1 244 ? -28.933 2.399 15.865 1.00 53.97 244 ASP A O 1
ATOM 2001 N N . SER A 1 245 ? -26.955 1.376 16.167 1.00 48.28 245 SER A N 1
ATOM 2002 C CA . SER A 1 245 ? -26.624 1.229 14.752 1.00 48.28 245 SER A CA 1
ATOM 2003 C C . SER A 1 245 ? -26.419 -0.250 14.453 1.00 48.28 245 SER A C 1
ATOM 2005 O O . SER A 1 245 ? -25.300 -0.752 14.337 1.00 48.28 245 SER A O 1
ATOM 2007 N N . THR A 1 246 ? -27.525 -0.974 14.328 1.00 53.22 246 THR A N 1
ATOM 2008 C CA . THR A 1 246 ? -27.547 -2.391 13.958 1.00 53.22 246 THR A CA 1
ATOM 2009 C C . THR A 1 246 ? -27.541 -2.558 12.438 1.00 53.22 246 THR A C 1
ATOM 2011 O O . THR A 1 246 ? -28.472 -3.092 11.845 1.00 53.22 246 THR A O 1
ATOM 2014 N N . HIS A 1 247 ? -26.462 -2.139 11.767 1.00 40.47 247 HIS A N 1
ATOM 2015 C CA . HIS A 1 247 ? -26.227 -2.514 10.367 1.00 40.47 247 HIS A CA 1
ATOM 2016 C C . HIS A 1 247 ? -24.739 -2.678 10.042 1.00 40.47 247 HIS A C 1
ATOM 2018 O O . HIS A 1 247 ? -23.987 -1.711 9.990 1.00 40.47 247 HIS A O 1
ATOM 2024 N N . GLY A 1 248 ? -24.338 -3.915 9.732 1.00 44.38 248 GLY A N 1
ATOM 2025 C CA . GLY A 1 248 ? -23.040 -4.212 9.123 1.00 44.38 248 GLY A CA 1
ATOM 2026 C C . GLY A 1 248 ? -22.339 -5.398 9.766 1.00 44.38 248 GLY A C 1
ATOM 2027 O O . GLY A 1 248 ? -21.461 -5.234 10.604 1.00 44.38 248 GLY A O 1
ATOM 2028 N N . THR A 1 249 ? -22.733 -6.601 9.348 1.00 41.59 249 THR A N 1
ATOM 2029 C CA . THR A 1 249 ? -22.067 -7.879 9.625 1.00 41.59 249 THR A CA 1
ATOM 2030 C C . THR A 1 249 ? -20.553 -7.755 9.503 1.00 41.59 249 THR A C 1
ATOM 2032 O O . THR A 1 249 ? -20.022 -7.554 8.407 1.00 41.59 249 THR A O 1
ATOM 2035 N N . ASN A 1 250 ? -19.864 -7.904 10.633 1.00 48.78 250 ASN A N 1
ATOM 2036 C CA . ASN A 1 250 ? -18.430 -8.126 10.640 1.00 48.78 250 ASN A CA 1
ATOM 2037 C C . ASN A 1 250 ? -18.112 -9.456 9.904 1.00 48.78 250 ASN A C 1
ATOM 2039 O O . ASN A 1 250 ? -18.999 -10.262 9.623 1.00 48.78 250 ASN A O 1
ATOM 2043 N N . GLN A 1 251 ? -16.847 -9.687 9.548 1.00 49.03 251 GLN A N 1
ATOM 2044 C CA . GLN A 1 251 ? -16.401 -10.894 8.824 1.00 49.03 251 GLN A CA 1
ATOM 2045 C C . GLN A 1 251 ? -16.682 -12.228 9.552 1.00 49.03 251 GLN A C 1
ATOM 2047 O O . GLN A 1 251 ? -16.597 -13.304 8.959 1.00 49.03 251 GLN A O 1
ATOM 2052 N N . TYR A 1 252 ? -17.020 -12.159 10.834 1.00 49.44 252 TYR A N 1
ATOM 2053 C CA . TYR A 1 252 ? -17.447 -13.247 11.693 1.00 49.44 252 TYR A CA 1
ATOM 2054 C C . TYR A 1 252 ? -18.981 -13.213 11.831 1.00 49.44 252 TYR A C 1
ATOM 2056 O O . TYR A 1 252 ? -19.595 -12.171 12.035 1.00 49.44 252 TYR A O 1
ATOM 2064 N N . LYS A 1 253 ? -19.631 -14.372 11.691 1.00 48.78 253 LYS A N 1
ATOM 2065 C CA . LYS A 1 253 ? -21.099 -14.526 11.676 1.00 48.78 253 LYS A CA 1
ATOM 2066 C C . LYS A 1 253 ? -21.744 -14.335 13.064 1.00 48.78 253 LYS A C 1
ATOM 2068 O O . LYS A 1 253 ? -22.457 -15.221 13.525 1.00 48.78 253 LYS A O 1
ATOM 2073 N N . TYR A 1 254 ? -21.479 -13.225 13.744 1.00 55.66 254 TYR A N 1
ATOM 2074 C CA . TYR A 1 254 ? -22.077 -12.898 15.038 1.00 55.66 254 TYR A CA 1
ATOM 2075 C C . TYR A 1 254 ? -23.109 -11.779 14.883 1.00 55.66 254 TYR A C 1
ATOM 2077 O O . TYR A 1 254 ? -22.893 -10.826 14.130 1.00 55.66 254 TYR A O 1
ATOM 2085 N N . HIS A 1 255 ? -24.232 -11.908 15.591 1.00 46.41 255 HIS A N 1
ATOM 2086 C CA . HIS A 1 255 ? -25.240 -10.859 15.707 1.00 46.41 255 HIS A CA 1
ATOM 2087 C C . HIS A 1 255 ? -24.812 -9.860 16.788 1.00 46.41 255 HIS A C 1
ATOM 2089 O O . HIS A 1 255 ? -24.419 -10.258 17.881 1.00 46.41 255 HIS A O 1
ATOM 2095 N N . LEU A 1 256 ? -24.851 -8.569 16.457 1.00 45.09 256 LEU A N 1
ATOM 2096 C CA . LEU A 1 256 ? -24.705 -7.487 17.427 1.00 45.09 256 LEU A CA 1
ATOM 2097 C C . LEU A 1 256 ? -26.087 -7.245 18.035 1.00 45.09 256 LEU A C 1
ATOM 2099 O O . LEU A 1 256 ? -27.000 -6.856 17.311 1.00 45.09 256 LEU A O 1
ATOM 2103 N N . GLU A 1 257 ? -26.242 -7.514 19.328 1.00 42.34 257 GLU A N 1
ATOM 2104 C CA . GLU A 1 257 ? -27.457 -7.179 20.072 1.00 42.34 257 GLU A CA 1
ATOM 2105 C C . GLU A 1 257 ? -27.203 -5.960 20.961 1.00 42.34 257 GLU A C 1
ATOM 2107 O O . GLU A 1 257 ? -26.214 -5.902 21.694 1.00 42.34 257 GLU A O 1
ATOM 2112 N N . SER A 1 258 ? -2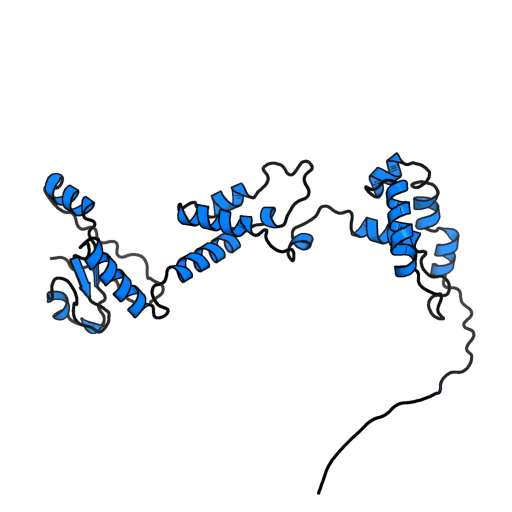8.097 -4.975 20.883 1.00 42.38 258 SER A N 1
ATOM 2113 C CA . SER A 1 258 ? -28.123 -3.811 21.763 1.00 42.38 258 SER A CA 1
ATOM 2114 C C . SER A 1 258 ? -28.920 -4.147 23.027 1.00 42.38 258 SER A C 1
ATOM 2116 O O . SER A 1 258 ? -30.036 -4.661 22.971 1.00 42.38 258 SER A O 1
ATOM 2118 N N . SER A 1 259 ? -28.333 -3.881 24.193 1.00 32.81 259 SER A N 1
ATOM 2119 C CA . SER A 1 259 ? -29.028 -3.966 25.482 1.00 32.81 259 SER A CA 1
ATOM 2120 C C . SER A 1 259 ? -29.340 -2.551 25.957 1.00 32.81 259 SER A C 1
ATOM 2122 O O . SER A 1 259 ? -28.429 -1.742 26.120 1.00 32.81 259 SER A O 1
ATOM 2124 N N . TYR A 1 260 ? -30.625 -2.250 26.144 1.00 28.81 260 TYR A N 1
ATOM 2125 C CA . TYR A 1 260 ? -31.091 -1.012 26.763 1.00 28.81 260 TYR A CA 1
ATOM 2126 C C . TYR A 1 260 ? -31.238 -1.243 28.269 1.00 28.81 260 TYR A C 1
ATOM 2128 O O . TYR A 1 260 ? -31.988 -2.132 28.679 1.00 28.81 260 TYR A O 1
ATOM 2136 N N . SER A 1 261 ? -30.552 -0.441 29.077 1.00 28.48 261 SER A N 1
ATOM 2137 C CA . SER A 1 261 ? -30.780 -0.317 30.521 1.00 28.48 261 SER A CA 1
ATOM 2138 C C . SER A 1 261 ? -30.695 1.142 30.923 1.00 28.48 261 SER A C 1
ATOM 2140 O O . SER A 1 261 ? -29.646 1.741 30.591 1.00 28.48 261 SER A O 1
#

Sequence (261 aa):
MEVVLYNYLEDETLLTTKIRNSSNEIYRRRNSQGTFKILIQGHLFDDEEKFRQYFRVSCGLFSQILSAIKEDIIKDPCNHVIKPITPTEILCATIRSHVHELKFKNVKFYRWDEFTEVRTNALLEQGVPAHTIQESFQPNSLKGEIPIKEHFISTTDINKMRYGLEMKKRLNKDDALAFHLFVHSLQKDDNSVLIYKPLGKNTEIGITDLDNLPHSPQIFCLGIQLPQQLEEMVEGCTWILCIDSTHGTNQYKYHLESSYS

pLDDT: mean 70.24, std 18.08, range [22.84, 91.12]